Protein AF-A0A453L1K7-F1 (afdb_monomer_lite)

Secondary structure (DSSP, 8-state):
-HHHHHHHHHTTT-PPP-SSS----HHHHTTPPP-TT----TTTTTTT-----HHHHHHHHHHHTSTTTTTTSSBTTTBSSPPS-TTHHHHHHHHHHHTT--------SS-S---PPP-SHHHHHHHHHHHHHHHHHHHTSTT-HHHHTTTTS-HHHHHHHHHHHTTTTTHHHHHHHHHHHHHHHHHT---S--TTSGGGHHHHHHHHHHHHHHHHHHHHTT--HHHHHHHHHHHHHHIIIIIHHHHHHHHHHHTTSS----PPPP-PPPHHHHTT--

pLDDT: mean 88.01, std 13.09, range [40.34, 97.31]

Foldseek 3Di:
DCCVLQVVLQVFFGGAFQPDPDDDDPVLLQQDFDDPPDDDPPCPVPPPPDVDDPVNVVVVVCCCPDPCNCPPHCVLPRHHFHPDFLRSRRLSRLSSQLSVHGYYDDDDPDPPDDDQDAPDPVLVLQVLLSQLLRLLLCCPDCNNLCNSCPVRGDPVSSVSSCVSNCLLVLLVVLVVVVPVVVVCVVVVHDPADDPPDPRCVVVVVCVVCVVVVLQVVCVVVVHDPVRSVVCVVVSSVSSNGSSPSSNVVNVCVVVVNDDDDDDDRDSDDDPVVVVVVD

InterPro domains:
  IPR0051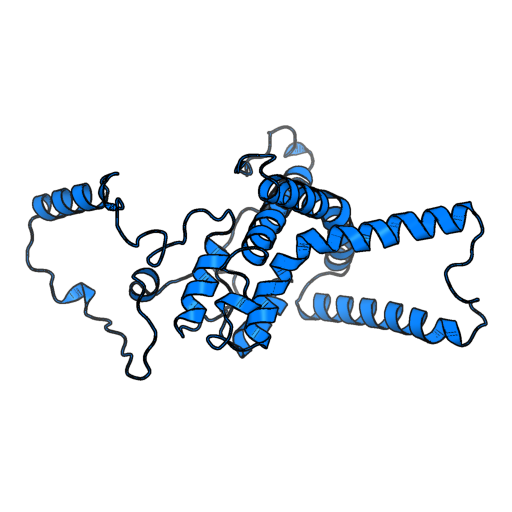50 Cellulose synthase [PF03552] (55-273)

Organism: Aegilops tauschii subsp. strangulata (NCBI:txid200361)

Sequence (278 aa):
NLKVLMGGMDSVGGPMYVGTGCFHRREILCGRRFTEDYKEDWNGGIKDKTQESIVEIEEKAKSLAASTYEHDTQWGDEIGIKYGYPAEDIVTGLGIHCRGWKSVHSNPPRPAFLGVAPTTLAQTLLQHKRWSEGSFSIFLSKYCPFMFGHGKIKLRHQMGYSIYGLWAPNSIPTLYYVIIPSLALLKGISLFPEITSPWMSPFIYVLCVKNMYSLYEALSCGDTLKGWWNEQRMWMVRRITSYLYGLTDTVRKLLGLSKMTFAVTSKVSEESESKRYE

Radius of gyration: 23.71 Å; chains: 1; bounding box: 63×51×73 Å

Structure (mmCIF, N/CA/C/O backbone):
data_AF-A0A453L1K7-F1
#
_entry.id   AF-A0A453L1K7-F1
#
loop_
_atom_site.group_PDB
_atom_site.id
_atom_site.type_symbol
_atom_site.label_atom_id
_atom_site.label_alt_id
_atom_site.label_comp_id
_atom_site.label_asym_id
_atom_site.label_entity_id
_atom_site.label_seq_id
_atom_site.pdbx_PDB_ins_code
_atom_site.Cartn_x
_atom_site.Cartn_y
_atom_site.Cartn_z
_atom_site.occupancy
_atom_site.B_iso_or_equiv
_atom_site.auth_seq_id
_atom_site.auth_comp_id
_atom_site.auth_asym_id
_atom_site.auth_atom_id
_atom_site.pdbx_PDB_model_num
ATOM 1 N N . ASN A 1 1 ? 1.866 3.398 9.042 1.00 62.03 1 ASN A N 1
ATOM 2 C CA . ASN A 1 1 ? 3.255 3.831 9.276 1.00 62.03 1 ASN A CA 1
ATOM 3 C C . ASN A 1 1 ? 4.138 3.290 8.149 1.00 62.03 1 ASN A C 1
ATOM 5 O O . ASN A 1 1 ? 4.346 2.084 8.083 1.00 62.03 1 ASN A O 1
ATOM 9 N N . LEU A 1 2 ? 4.564 4.147 7.211 1.00 71.50 2 LEU A N 1
ATOM 10 C CA . LEU A 1 2 ? 5.316 3.730 6.013 1.00 71.50 2 LEU A CA 1
ATOM 11 C C . LEU A 1 2 ? 6.689 3.142 6.379 1.00 71.50 2 LEU A C 1
ATOM 13 O O . LEU A 1 2 ? 7.103 2.152 5.790 1.00 71.50 2 LEU A O 1
ATOM 17 N N . LYS A 1 3 ? 7.348 3.706 7.399 1.00 80.38 3 LYS A N 1
ATOM 18 C CA . LYS A 1 3 ? 8.671 3.284 7.881 1.00 80.38 3 LYS A CA 1
ATOM 19 C C . LYS A 1 3 ? 8.673 1.832 8.362 1.00 80.38 3 LYS A C 1
ATOM 21 O O . LYS A 1 3 ? 9.563 1.068 8.007 1.00 80.38 3 LYS A O 1
ATOM 26 N N . VAL A 1 4 ? 7.644 1.442 9.116 1.00 84.06 4 VAL A N 1
ATOM 27 C CA . VAL A 1 4 ? 7.491 0.068 9.625 1.00 84.06 4 VAL A CA 1
ATOM 28 C C . VAL A 1 4 ? 7.264 -0.910 8.482 1.00 84.06 4 VAL A C 1
ATOM 30 O O . VAL A 1 4 ? 7.961 -1.915 8.381 1.00 84.06 4 VAL A O 1
ATOM 33 N N . LEU A 1 5 ? 6.304 -0.617 7.602 1.00 85.81 5 LEU A N 1
ATOM 34 C CA . LEU A 1 5 ? 5.944 -1.549 6.541 1.00 85.81 5 LEU A CA 1
ATOM 35 C C . LEU A 1 5 ? 7.066 -1.693 5.507 1.00 85.81 5 LEU A C 1
ATOM 37 O O . LEU A 1 5 ? 7.452 -2.813 5.183 1.00 85.81 5 LEU A O 1
ATOM 41 N N . MET A 1 6 ? 7.613 -0.573 5.022 1.00 88.69 6 MET A N 1
ATOM 42 C CA . MET A 1 6 ? 8.685 -0.585 4.025 1.00 88.69 6 MET A CA 1
ATOM 43 C C . MET A 1 6 ? 9.960 -1.217 4.587 1.00 88.69 6 MET A C 1
ATOM 45 O O . MET A 1 6 ? 10.561 -2.054 3.919 1.00 88.69 6 MET A O 1
ATOM 49 N N . GLY A 1 7 ? 10.326 -0.896 5.835 1.00 89.12 7 GLY A N 1
ATOM 50 C CA . GLY A 1 7 ? 11.446 -1.542 6.521 1.00 89.12 7 GLY A CA 1
ATOM 51 C C . GLY A 1 7 ? 11.222 -3.042 6.739 1.00 89.12 7 GLY A C 1
ATOM 52 O O . GLY A 1 7 ? 12.125 -3.843 6.519 1.00 89.12 7 GLY A O 1
ATOM 53 N N . GLY A 1 8 ? 10.002 -3.455 7.094 1.00 89.94 8 GLY A N 1
ATOM 54 C CA . GLY A 1 8 ? 9.653 -4.870 7.241 1.00 89.94 8 GLY A CA 1
ATOM 55 C C . GLY A 1 8 ? 9.773 -5.653 5.930 1.00 89.94 8 GLY A C 1
ATOM 56 O O . GLY A 1 8 ? 10.321 -6.761 5.912 1.00 89.94 8 GLY A O 1
ATOM 57 N N . MET A 1 9 ? 9.316 -5.070 4.818 1.00 92.25 9 MET A N 1
ATOM 58 C CA . MET A 1 9 ? 9.410 -5.676 3.483 1.00 92.25 9 MET A CA 1
ATOM 59 C C . MET A 1 9 ? 10.857 -5.794 2.974 1.00 92.25 9 MET A C 1
ATOM 61 O O . MET A 1 9 ? 11.171 -6.708 2.204 1.00 92.25 9 MET A O 1
ATOM 65 N N . ASP A 1 10 ? 11.764 -4.941 3.447 1.00 92.81 10 ASP A N 1
ATOM 66 C CA . ASP A 1 10 ? 13.181 -4.984 3.074 1.00 92.81 10 ASP A CA 1
ATOM 67 C C . ASP A 1 10 ? 13.836 -6.336 3.415 1.00 92.81 10 ASP A C 1
ATOM 69 O O . ASP A 1 10 ? 14.621 -6.886 2.646 1.00 92.81 10 ASP A O 1
ATOM 73 N N . SER A 1 11 ? 13.387 -6.978 4.499 1.00 90.00 11 SER A N 1
ATOM 74 C CA . SER A 1 11 ? 13.871 -8.302 4.923 1.00 90.00 11 SER A CA 1
ATOM 75 C C . SER A 1 11 ? 13.465 -9.468 4.001 1.00 90.00 11 SER A C 1
ATOM 77 O O . SER A 1 11 ? 13.938 -10.603 4.157 1.00 90.00 11 SER A O 1
ATOM 79 N N . VAL A 1 12 ? 12.538 -9.256 3.059 1.00 92.19 12 VAL A N 1
ATOM 80 C CA . VAL A 1 12 ? 11.915 -10.346 2.287 1.00 92.19 12 VAL A CA 1
ATOM 81 C C . VAL A 1 12 ? 12.164 -10.283 0.787 1.00 92.19 12 VAL A C 1
ATOM 83 O O . VAL A 1 12 ? 12.155 -11.334 0.142 1.00 92.19 12 VAL A O 1
ATOM 86 N N . GLY A 1 13 ? 12.422 -9.091 0.262 1.00 92.12 13 GLY A N 1
ATOM 87 C CA . GLY A 1 13 ? 12.610 -8.825 -1.164 1.00 92.12 13 GLY A CA 1
ATOM 88 C C . GLY A 1 13 ? 12.586 -7.338 -1.525 1.00 92.12 13 GLY A C 1
ATOM 89 O O . GLY A 1 13 ? 12.882 -7.010 -2.673 1.00 92.12 13 GLY A O 1
ATOM 90 N N . GLY A 1 14 ? 12.271 -6.467 -0.562 1.00 95.44 14 GLY A N 1
ATOM 91 C CA . GLY A 1 14 ? 12.285 -5.021 -0.734 1.00 95.44 14 GLY A CA 1
ATOM 92 C C . GLY A 1 14 ? 10.893 -4.387 -0.705 1.00 95.44 14 GLY A C 1
ATOM 93 O O . GLY A 1 14 ? 9.887 -5.083 -0.848 1.00 95.44 14 GLY A O 1
ATOM 94 N N . PRO A 1 15 ? 10.810 -3.059 -0.529 1.00 95.12 15 PRO A N 1
ATOM 95 C CA . PRO A 1 15 ? 9.556 -2.315 -0.584 1.00 95.12 15 PRO A CA 1
ATOM 96 C C . PRO A 1 15 ? 8.928 -2.325 -1.984 1.00 95.12 15 PRO A C 1
ATOM 98 O O . PRO A 1 15 ? 9.615 -2.389 -3.006 1.00 95.12 15 PRO A O 1
ATOM 101 N N . MET A 1 16 ? 7.609 -2.191 -2.036 1.00 94.56 16 MET A N 1
ATOM 102 C CA . MET A 1 16 ? 6.870 -1.960 -3.279 1.00 94.56 16 MET A CA 1
ATOM 103 C C . MET A 1 16 ? 7.167 -0.584 -3.892 1.00 94.56 16 MET A C 1
ATOM 105 O O . MET A 1 16 ? 7.528 0.361 -3.189 1.00 94.56 16 MET A O 1
ATOM 109 N N . TYR A 1 17 ? 6.979 -0.464 -5.206 1.00 95.00 17 TYR A N 1
ATOM 110 C CA . TYR A 1 17 ? 7.040 0.823 -5.898 1.00 95.00 17 TYR A CA 1
ATOM 111 C C . TYR A 1 17 ? 5.775 1.645 -5.592 1.00 95.00 17 TYR A C 1
ATOM 113 O O . TYR A 1 17 ? 4.665 1.143 -5.742 1.00 95.00 17 TYR A O 1
ATOM 121 N N . VAL A 1 18 ? 5.960 2.886 -5.126 1.00 90.81 18 VAL A N 1
ATOM 122 C CA . VAL A 1 18 ? 4.889 3.793 -4.649 1.00 90.81 18 VAL A CA 1
ATOM 123 C C . VAL A 1 18 ? 4.838 5.126 -5.408 1.00 90.81 18 VAL A C 1
ATOM 125 O O . VAL A 1 18 ? 4.446 6.158 -4.863 1.00 90.81 18 VAL A O 1
ATOM 128 N N . GLY A 1 19 ? 5.349 5.140 -6.640 1.00 91.12 19 GLY A N 1
ATOM 129 C CA . GLY A 1 19 ? 5.183 6.263 -7.567 1.00 91.12 19 GLY A CA 1
ATOM 130 C C . GLY A 1 19 ? 6.088 7.480 -7.338 1.00 91.12 19 GLY A C 1
ATOM 131 O O . GLY A 1 19 ? 6.089 8.397 -8.153 1.00 91.12 19 GLY A O 1
ATOM 132 N N . THR A 1 20 ? 6.884 7.553 -6.266 1.00 90.75 20 THR A N 1
ATOM 133 C CA . THR A 1 20 ? 7.770 8.708 -5.994 1.00 90.75 20 THR A CA 1
ATOM 134 C C . THR A 1 20 ? 9.032 8.295 -5.234 1.00 90.75 20 THR A C 1
ATOM 136 O O . THR A 1 20 ? 9.022 7.314 -4.495 1.00 90.75 20 THR A O 1
ATOM 139 N N . GLY A 1 21 ? 10.131 9.041 -5.418 1.00 92.56 21 GLY A N 1
ATOM 140 C CA . GLY A 1 21 ? 11.377 8.856 -4.661 1.00 92.56 21 GLY A CA 1
ATOM 141 C C . GLY A 1 21 ? 12.084 7.524 -4.931 1.00 92.56 21 GLY A C 1
ATOM 142 O O . GLY A 1 21 ? 12.785 7.016 -4.061 1.00 92.56 21 GLY A O 1
ATOM 143 N N . CYS A 1 22 ? 11.867 6.939 -6.112 1.00 93.88 22 CYS A N 1
ATOM 144 C CA . CYS A 1 22 ? 12.389 5.630 -6.494 1.00 93.88 22 CYS A CA 1
ATOM 145 C C . CYS A 1 22 ? 13.404 5.762 -7.632 1.00 93.88 22 CYS A C 1
ATOM 147 O O . CYS A 1 22 ? 13.169 6.480 -8.603 1.00 93.88 22 CYS A O 1
ATOM 149 N N . PHE A 1 23 ? 14.509 5.025 -7.529 1.00 93.88 23 PHE A N 1
ATOM 150 C CA . PHE A 1 23 ? 15.512 4.914 -8.584 1.00 93.88 23 PHE A CA 1
ATOM 151 C C . PHE A 1 23 ? 15.436 3.518 -9.194 1.00 93.88 23 PHE A C 1
ATOM 153 O O . PHE A 1 23 ? 15.617 2.518 -8.500 1.00 93.88 23 PHE A O 1
ATOM 160 N N . HIS A 1 24 ? 15.167 3.452 -10.495 1.00 92.75 24 HIS A N 1
ATOM 161 C CA . HIS A 1 24 ? 15.077 2.196 -11.230 1.00 92.75 24 HIS A CA 1
ATOM 162 C C . HIS A 1 24 ? 16.312 2.017 -12.109 1.00 92.75 24 HIS A C 1
ATOM 164 O O . HIS A 1 24 ? 16.715 2.940 -12.817 1.00 92.75 24 HIS A O 1
ATOM 170 N N . ARG A 1 25 ? 16.881 0.807 -12.121 1.00 91.00 25 ARG A N 1
ATOM 171 C CA . ARG A 1 25 ? 17.820 0.428 -13.184 1.00 91.00 25 ARG A CA 1
ATOM 172 C C . ARG A 1 25 ? 17.053 0.393 -14.503 1.00 91.00 25 ARG A C 1
ATOM 174 O O . ARG A 1 25 ? 15.953 -0.159 -14.554 1.00 91.00 25 ARG A O 1
ATOM 181 N N . ARG A 1 26 ? 17.633 0.949 -15.569 1.00 89.56 26 ARG A N 1
ATOM 182 C CA . ARG A 1 26 ? 16.974 1.052 -16.883 1.00 89.56 26 ARG A CA 1
ATOM 183 C C . ARG A 1 26 ? 16.478 -0.308 -17.380 1.00 89.56 26 ARG A C 1
ATOM 185 O O . ARG A 1 26 ? 15.327 -0.438 -17.777 1.00 89.56 26 ARG A O 1
ATOM 192 N N . GLU A 1 27 ? 17.318 -1.331 -17.277 1.00 90.56 27 GLU A N 1
ATOM 193 C CA . GLU A 1 27 ? 17.031 -2.678 -17.780 1.00 90.56 27 GLU A CA 1
ATOM 194 C C . GLU A 1 27 ? 15.809 -3.333 -17.119 1.00 90.56 27 GLU A C 1
ATOM 196 O O . GLU A 1 27 ? 15.098 -4.111 -17.753 1.00 90.56 27 GLU A O 1
ATOM 201 N N . ILE A 1 28 ? 15.530 -2.987 -15.857 1.00 92.50 28 ILE A N 1
ATOM 202 C CA . ILE A 1 28 ? 14.362 -3.481 -15.119 1.00 92.50 28 ILE A CA 1
ATOM 203 C C . ILE A 1 28 ? 13.067 -2.978 -15.766 1.00 92.50 28 ILE A C 1
ATOM 205 O O . ILE A 1 28 ? 12.101 -3.742 -15.887 1.00 92.50 28 ILE A O 1
ATOM 209 N N . LEU A 1 29 ? 13.055 -1.704 -16.178 1.00 92.00 29 LEU A N 1
ATOM 210 C CA . LEU A 1 29 ? 11.937 -1.092 -16.896 1.00 92.00 29 LEU A CA 1
ATOM 211 C C . LEU A 1 29 ? 11.859 -1.611 -18.334 1.00 92.00 29 LEU A C 1
ATOM 213 O O . LEU A 1 29 ? 10.763 -1.806 -18.837 1.00 92.00 29 LEU A O 1
ATOM 217 N N . CYS A 1 30 ? 12.987 -1.961 -18.952 1.00 91.00 30 CYS A N 1
ATOM 218 C CA . CYS A 1 30 ? 13.023 -2.644 -20.250 1.00 91.00 30 CYS A CA 1
ATOM 219 C C . CYS A 1 30 ? 12.605 -4.131 -20.190 1.00 91.00 30 CYS A C 1
ATOM 221 O O . CYS A 1 30 ? 12.737 -4.844 -21.178 1.00 91.00 30 CYS A O 1
ATOM 223 N N . GLY A 1 31 ? 12.109 -4.626 -19.049 1.00 90.94 31 GLY A N 1
ATOM 224 C CA . GLY A 1 31 ? 11.555 -5.978 -18.926 1.00 90.94 31 GLY A CA 1
ATOM 225 C C . GLY A 1 31 ? 12.578 -7.084 -18.649 1.00 90.94 31 GLY A C 1
ATOM 226 O O . GLY A 1 31 ? 12.194 -8.256 -18.602 1.00 90.94 31 GLY A O 1
ATOM 227 N N . ARG A 1 32 ? 13.855 -6.748 -18.402 1.00 92.12 32 ARG A N 1
ATOM 228 C CA . ARG A 1 32 ? 14.902 -7.737 -18.099 1.00 92.12 32 ARG A CA 1
ATOM 229 C C . ARG A 1 32 ? 14.502 -8.593 -16.894 1.00 92.12 32 ARG A C 1
ATOM 231 O O . ARG A 1 32 ? 14.029 -8.079 -15.876 1.00 92.12 32 ARG A O 1
ATOM 238 N N . ARG A 1 33 ? 14.698 -9.909 -16.999 1.00 93.75 33 ARG A N 1
ATOM 239 C CA . ARG A 1 33 ? 14.574 -10.845 -15.871 1.00 93.75 33 ARG A CA 1
ATOM 240 C C . ARG A 1 33 ? 15.909 -10.956 -15.148 1.00 93.75 33 ARG A C 1
ATOM 242 O O . ARG A 1 33 ? 16.955 -10.882 -15.786 1.00 93.75 33 ARG A O 1
ATOM 249 N N . PHE A 1 34 ? 15.858 -11.103 -13.831 1.00 94.12 34 PHE A N 1
ATOM 250 C CA . PHE A 1 34 ? 17.062 -11.302 -13.041 1.00 94.12 34 PHE A CA 1
ATOM 251 C C . PHE A 1 34 ? 17.631 -12.700 -13.304 1.00 94.12 34 PHE A C 1
ATOM 253 O O . PHE A 1 34 ? 16.886 -13.681 -13.338 1.00 94.12 34 PHE A O 1
ATOM 260 N N . THR A 1 35 ? 18.946 -12.776 -13.469 1.00 92.38 35 THR A N 1
ATOM 261 C CA . THR A 1 35 ? 19.711 -14.019 -13.600 1.00 92.38 35 THR A CA 1
ATOM 262 C C . THR A 1 35 ? 20.902 -13.963 -12.641 1.00 92.38 35 THR A C 1
ATOM 264 O O . THR A 1 35 ? 21.370 -12.879 -12.298 1.00 92.38 35 THR A O 1
ATOM 267 N N . GLU A 1 36 ? 21.375 -15.105 -12.138 1.00 89.19 36 GLU A N 1
ATOM 268 C CA . GLU A 1 36 ? 22.447 -15.122 -11.121 1.00 89.19 36 GLU A CA 1
ATOM 269 C C . GLU A 1 36 ? 23.798 -14.632 -11.658 1.00 89.19 36 GLU A C 1
ATOM 271 O O . GLU A 1 36 ? 24.610 -14.090 -10.912 1.00 89.19 36 GLU A O 1
ATOM 276 N N . ASP A 1 37 ? 24.017 -14.766 -12.963 1.00 89.06 37 ASP A N 1
ATOM 277 C CA . ASP A 1 37 ? 25.177 -14.262 -13.695 1.00 89.06 37 ASP A CA 1
ATOM 278 C C . ASP A 1 37 ? 25.085 -12.763 -14.024 1.00 89.06 37 ASP A C 1
ATOM 280 O O . ASP A 1 37 ? 25.971 -12.218 -14.688 1.00 89.06 37 ASP A O 1
ATOM 284 N N . TYR A 1 38 ? 24.030 -12.081 -13.562 1.00 86.31 38 TYR A N 1
ATOM 285 C CA . TYR A 1 38 ? 23.825 -10.665 -13.816 1.00 86.31 38 TYR A CA 1
ATOM 286 C C . TYR A 1 38 ? 25.015 -9.825 -13.343 1.00 86.31 38 TYR A C 1
ATOM 288 O O . TYR A 1 38 ? 25.354 -9.781 -12.157 1.00 86.31 38 TYR A O 1
ATOM 296 N N . LYS A 1 39 ? 25.606 -9.088 -14.284 1.00 83.81 39 LYS A N 1
ATOM 297 C CA . LYS A 1 39 ? 26.606 -8.057 -14.020 1.00 83.81 39 LYS A CA 1
ATOM 298 C C . LYS A 1 39 ? 26.092 -6.733 -14.546 1.00 83.81 39 LYS A C 1
ATOM 300 O O . LYS A 1 39 ? 25.661 -6.644 -15.693 1.00 83.81 39 LYS A O 1
ATOM 305 N N . GLU A 1 40 ? 26.166 -5.715 -13.699 1.00 80.81 40 GLU A N 1
ATOM 306 C CA . GLU A 1 40 ? 25.812 -4.362 -14.097 1.00 80.81 40 GLU A CA 1
ATOM 307 C C . GLU A 1 40 ? 26.811 -3.858 -15.141 1.00 80.81 40 GLU A C 1
ATOM 309 O O . GLU A 1 40 ? 28.012 -3.759 -14.865 1.00 80.81 40 GLU A O 1
ATOM 314 N N . ASP A 1 41 ? 26.317 -3.502 -16.322 1.00 78.81 41 ASP A N 1
ATOM 315 C CA . ASP A 1 41 ? 27.126 -2.798 -17.306 1.00 78.81 41 ASP A CA 1
ATOM 316 C C . ASP A 1 41 ? 27.054 -1.286 -17.069 1.00 78.81 41 ASP A C 1
ATOM 318 O O . ASP A 1 41 ? 26.255 -0.561 -17.663 1.00 78.81 41 ASP A O 1
ATOM 322 N N . TRP A 1 42 ? 27.935 -0.796 -16.196 1.00 75.19 42 TRP A N 1
ATOM 323 C CA . TRP A 1 42 ? 28.078 0.635 -15.919 1.00 75.19 42 TRP A CA 1
ATOM 324 C C . TRP A 1 42 ? 28.521 1.457 -17.141 1.00 75.19 42 TRP A C 1
ATOM 326 O O . TRP A 1 42 ? 28.381 2.678 -17.132 1.00 75.19 42 TRP A O 1
ATOM 336 N N . ASN A 1 43 ? 29.047 0.811 -18.188 1.00 70.56 43 ASN A N 1
ATOM 337 C CA . ASN A 1 43 ? 29.633 1.475 -19.351 1.00 70.56 43 ASN A CA 1
ATOM 338 C C . ASN A 1 43 ? 28.803 1.326 -20.637 1.00 70.56 43 ASN A C 1
ATOM 340 O O . ASN A 1 43 ? 29.114 1.994 -21.626 1.00 70.56 43 ASN A O 1
ATOM 344 N N . GLY A 1 44 ? 27.755 0.498 -20.641 1.00 63.59 44 GLY A N 1
ATOM 345 C CA . GLY A 1 44 ? 26.968 0.168 -21.836 1.00 63.59 44 GLY A CA 1
ATOM 346 C C . GLY A 1 44 ? 26.291 1.368 -22.501 1.00 63.59 44 GLY A C 1
ATOM 347 O O . GLY A 1 44 ? 26.087 1.376 -23.706 1.00 63.59 44 GLY A O 1
ATOM 348 N N . GLY A 1 45 ? 26.010 2.436 -21.746 1.00 59.06 45 GLY A N 1
ATOM 349 C CA . GLY A 1 45 ? 25.467 3.691 -22.289 1.00 59.06 45 GLY A CA 1
ATOM 350 C C . GLY A 1 45 ? 26.512 4.710 -22.768 1.00 59.06 45 GLY A C 1
ATOM 351 O O . GLY A 1 45 ? 26.140 5.746 -23.317 1.00 59.06 45 GLY A O 1
ATOM 352 N N . ILE A 1 46 ? 27.802 4.463 -22.518 1.00 58.06 46 ILE A N 1
ATOM 353 C CA . ILE A 1 46 ? 28.906 5.386 -22.838 1.00 58.06 46 ILE A CA 1
ATOM 354 C C . ILE A 1 46 ? 29.681 4.908 -24.073 1.00 58.06 46 ILE A C 1
ATOM 356 O O . ILE A 1 46 ? 30.215 5.734 -24.809 1.00 58.06 46 ILE A O 1
ATOM 360 N N . LYS A 1 47 ? 29.736 3.591 -24.313 1.00 55.22 47 LYS A N 1
ATOM 361 C CA . LYS A 1 47 ? 30.661 2.984 -25.282 1.00 55.22 47 LYS A CA 1
ATOM 362 C C . LYS A 1 47 ? 30.247 3.074 -26.757 1.00 55.22 47 LYS A C 1
ATOM 364 O O . LYS A 1 47 ? 31.143 3.063 -27.589 1.00 55.22 47 LYS A O 1
ATOM 369 N N . ASP A 1 48 ? 28.966 3.278 -27.068 1.00 54.50 48 ASP A N 1
ATOM 370 C CA . ASP A 1 48 ? 28.456 3.365 -28.454 1.00 54.50 48 ASP A CA 1
ATOM 371 C C . ASP A 1 48 ? 28.033 4.783 -28.873 1.00 54.50 48 ASP A C 1
ATOM 373 O O . ASP A 1 48 ? 27.147 4.975 -29.705 1.00 54.50 48 ASP A O 1
ATOM 377 N N . LYS A 1 49 ? 28.671 5.825 -28.324 1.00 59.03 49 LYS A N 1
ATOM 378 C CA . LYS A 1 49 ? 28.551 7.170 -28.907 1.00 59.03 49 LYS A CA 1
ATOM 379 C C . LYS A 1 49 ? 29.453 7.287 -30.133 1.00 59.03 49 LYS A C 1
ATOM 381 O O . LYS A 1 49 ? 30.459 7.993 -30.115 1.00 59.03 49 LYS A O 1
ATOM 386 N N . THR A 1 50 ? 29.075 6.615 -31.216 1.00 61.75 50 THR A N 1
ATOM 387 C CA . THR A 1 50 ? 29.397 7.095 -32.564 1.00 61.75 50 THR A CA 1
ATOM 388 C C . THR A 1 50 ? 28.969 8.565 -32.641 1.00 61.75 50 THR A C 1
ATOM 390 O O . THR A 1 50 ? 27.962 8.937 -32.036 1.00 61.75 50 THR A O 1
ATOM 393 N N . GLN A 1 51 ? 29.742 9.420 -33.318 1.00 63.06 51 GLN A N 1
ATOM 394 C CA . GLN A 1 51 ? 29.386 10.822 -33.589 1.00 63.06 51 GLN A CA 1
ATOM 395 C C . GLN A 1 51 ? 28.140 10.887 -34.495 1.00 63.06 51 GLN A C 1
ATOM 397 O O . GLN A 1 51 ? 28.230 11.253 -35.660 1.00 63.06 51 GLN A O 1
ATOM 402 N N . GLU A 1 52 ? 26.978 10.486 -33.983 1.00 69.12 52 GLU A N 1
ATOM 403 C CA . GLU A 1 52 ? 25.695 10.732 -34.631 1.00 69.12 52 GLU A CA 1
ATOM 404 C C . GLU A 1 52 ? 25.418 12.230 -34.570 1.00 69.12 52 GLU A C 1
ATOM 406 O O . GLU A 1 52 ? 25.645 12.890 -33.546 1.00 69.12 52 GLU A O 1
ATOM 411 N N . SER A 1 53 ? 24.958 12.784 -35.687 1.00 85.50 53 SER A N 1
ATOM 412 C CA . SER A 1 53 ? 24.598 14.192 -35.734 1.00 85.50 53 SER A CA 1
ATOM 413 C C . SER A 1 53 ? 23.393 14.448 -34.824 1.00 85.50 53 SER A C 1
ATOM 415 O O . SER A 1 53 ? 22.515 13.599 -34.659 1.00 85.50 53 SER A O 1
ATOM 417 N N . ILE A 1 54 ? 23.321 15.643 -34.230 1.00 86.50 54 ILE A N 1
ATOM 418 C CA . ILE A 1 54 ? 22.191 16.030 -33.365 1.00 86.50 54 ILE A CA 1
ATOM 419 C C . ILE A 1 54 ? 20.855 15.875 -34.107 1.00 86.50 54 ILE A C 1
ATOM 421 O O . ILE A 1 54 ? 19.871 15.455 -33.508 1.00 86.50 54 ILE A O 1
ATOM 425 N N . VAL A 1 55 ? 20.849 16.150 -35.415 1.00 88.31 55 VAL A N 1
ATOM 426 C CA . VAL A 1 55 ? 19.669 16.032 -36.280 1.00 88.31 55 VAL A CA 1
ATOM 427 C C . VAL A 1 55 ? 19.181 14.583 -36.359 1.00 88.31 55 VAL A C 1
ATOM 429 O O . VAL A 1 55 ? 17.993 14.329 -36.195 1.00 88.31 55 VAL A O 1
ATOM 432 N N . GLU A 1 56 ? 20.078 13.612 -36.538 1.00 87.50 56 GLU A N 1
ATOM 433 C CA . GLU A 1 56 ? 19.705 12.190 -36.573 1.00 87.50 56 GLU A CA 1
ATOM 434 C C . GLU A 1 56 ? 19.174 11.699 -35.222 1.00 87.50 56 GLU A C 1
ATOM 436 O O . GLU A 1 56 ? 18.208 10.937 -35.177 1.00 87.50 56 GLU A O 1
ATOM 441 N N . ILE A 1 57 ? 19.772 12.151 -34.114 1.00 88.12 57 ILE A N 1
ATOM 442 C CA . ILE A 1 57 ? 19.297 11.823 -32.763 1.00 88.12 57 ILE A CA 1
ATOM 443 C C . ILE A 1 57 ? 17.899 12.404 -32.533 1.00 88.12 57 ILE A C 1
ATOM 445 O O . ILE A 1 57 ? 17.040 11.728 -31.964 1.00 88.12 57 ILE A O 1
ATOM 449 N N . GLU A 1 58 ? 17.658 13.637 -32.977 1.00 91.62 58 GLU A N 1
ATOM 450 C CA . GLU A 1 58 ? 16.358 14.292 -32.859 1.00 91.62 58 GLU A CA 1
ATOM 451 C C . GLU A 1 58 ? 15.283 13.553 -33.666 1.00 91.62 58 GLU A C 1
ATOM 453 O O . GLU A 1 58 ? 14.214 13.259 -33.132 1.00 91.62 58 GLU A O 1
ATOM 458 N N . GLU A 1 59 ? 15.568 13.184 -34.916 1.00 91.88 59 GLU A N 1
ATOM 459 C CA . GLU A 1 59 ? 14.626 12.433 -35.753 1.00 91.88 59 GLU A CA 1
ATOM 460 C C . GLU A 1 59 ? 14.329 11.039 -35.178 1.00 91.88 59 GLU A C 1
ATOM 462 O O . GLU A 1 59 ? 13.167 10.625 -35.099 1.00 91.88 59 GLU A O 1
ATOM 467 N N . LYS A 1 60 ? 15.347 10.338 -34.657 1.00 90.38 60 LYS A N 1
ATOM 468 C CA . LYS A 1 60 ? 15.138 9.088 -33.909 1.00 90.38 60 LYS A CA 1
ATOM 469 C C . LYS A 1 60 ? 14.252 9.321 -32.686 1.00 90.38 60 LYS A C 1
ATOM 471 O O . LYS A 1 60 ? 13.282 8.590 -32.500 1.00 90.38 60 LYS A O 1
ATOM 476 N N . ALA A 1 61 ? 14.516 10.351 -31.885 1.00 91.44 61 ALA A N 1
ATOM 477 C CA . ALA A 1 61 ? 13.700 10.669 -30.715 1.00 91.44 61 ALA A CA 1
ATOM 478 C C . ALA A 1 61 ? 12.238 10.980 -31.088 1.00 91.44 61 ALA A C 1
ATOM 480 O O . ALA A 1 61 ? 11.333 10.496 -30.409 1.00 91.44 61 ALA A O 1
ATOM 481 N N . LYS A 1 62 ? 11.992 11.710 -32.187 1.00 93.62 62 LYS A N 1
ATOM 482 C CA . LYS A 1 62 ? 10.638 11.972 -32.708 1.00 93.62 62 LYS A CA 1
ATOM 483 C C . LYS A 1 62 ? 9.911 10.680 -33.065 1.00 93.62 62 LYS A C 1
ATOM 485 O O . LYS A 1 62 ? 8.760 10.513 -32.674 1.00 93.62 62 LYS A O 1
ATOM 490 N N . SER A 1 63 ? 10.581 9.756 -33.757 1.00 92.44 63 SER A N 1
ATOM 491 C CA . SER A 1 63 ? 9.978 8.463 -34.106 1.00 92.44 63 SER A CA 1
ATOM 492 C C . SER A 1 63 ? 9.653 7.600 -32.878 1.00 92.44 63 SER A C 1
ATOM 494 O O . SER A 1 63 ? 8.589 6.990 -32.835 1.00 92.44 63 SER A O 1
ATOM 496 N N . LEU A 1 64 ? 10.510 7.606 -31.849 1.00 90.88 64 LEU A N 1
ATOM 497 C CA . LEU A 1 64 ? 10.274 6.893 -30.585 1.00 90.88 64 LEU A CA 1
ATOM 498 C C . LEU A 1 64 ? 9.150 7.522 -29.744 1.00 90.88 64 LEU A C 1
ATOM 500 O O . LEU A 1 64 ? 8.490 6.825 -28.982 1.00 90.88 64 LEU A O 1
ATOM 504 N N . ALA A 1 65 ? 8.940 8.835 -29.864 1.00 92.00 65 ALA A N 1
ATOM 505 C CA . ALA A 1 65 ? 7.885 9.570 -29.166 1.00 92.00 65 ALA A CA 1
ATOM 506 C C . ALA A 1 65 ? 6.553 9.617 -29.942 1.00 92.00 65 ALA A C 1
ATOM 508 O O . ALA A 1 65 ? 5.595 10.246 -29.486 1.00 92.00 65 ALA A O 1
ATOM 509 N N . ALA A 1 66 ? 6.485 8.997 -31.123 1.00 93.00 66 ALA A N 1
ATOM 510 C CA . ALA A 1 66 ? 5.277 8.971 -31.933 1.00 93.00 66 ALA A CA 1
ATOM 511 C C . ALA A 1 66 ? 4.155 8.188 -31.231 1.00 93.00 66 ALA A C 1
ATOM 513 O O . ALA A 1 66 ? 4.391 7.147 -30.622 1.00 93.00 66 ALA A O 1
ATOM 514 N N . SER A 1 67 ? 2.905 8.633 -31.387 1.00 90.94 67 SER A N 1
ATOM 515 C CA . SER A 1 67 ? 1.733 7.973 -30.786 1.00 90.94 67 SER A CA 1
ATOM 516 C C . SER A 1 67 ? 1.513 6.536 -31.272 1.00 90.94 67 SER A C 1
ATOM 518 O O . SER A 1 67 ? 0.841 5.755 -30.605 1.00 90.94 67 SER A O 1
ATOM 520 N N . THR A 1 68 ? 2.073 6.182 -32.429 1.00 92.50 68 THR A N 1
ATOM 521 C CA . THR A 1 68 ? 2.007 4.839 -33.012 1.00 92.50 68 THR A CA 1
ATOM 522 C C . THR A 1 68 ? 3.123 3.919 -32.532 1.00 92.50 68 THR A C 1
ATOM 524 O O . THR A 1 68 ? 3.066 2.731 -32.825 1.00 92.50 68 THR A O 1
ATOM 527 N N . TYR A 1 69 ? 4.141 4.435 -31.831 1.00 90.25 69 TYR A N 1
ATOM 528 C CA . TYR A 1 69 ? 5.329 3.656 -31.470 1.00 90.25 69 TYR A CA 1
ATOM 529 C C . TYR A 1 69 ? 4.991 2.438 -30.608 1.00 90.25 69 TYR A C 1
ATOM 531 O O . TYR A 1 69 ? 5.559 1.366 -30.785 1.00 90.25 69 TYR A O 1
ATOM 539 N N . GLU A 1 70 ? 4.040 2.595 -29.691 1.00 92.56 70 GLU A N 1
ATOM 540 C CA . GLU A 1 70 ? 3.649 1.538 -28.760 1.00 92.56 70 GLU A CA 1
ATOM 541 C C . GLU A 1 70 ? 2.598 0.580 -29.347 1.00 92.56 70 GLU A C 1
ATOM 543 O O . GLU A 1 70 ? 2.270 -0.425 -28.711 1.00 92.56 70 GLU A O 1
ATOM 548 N N . HIS A 1 71 ? 2.084 0.848 -30.555 1.00 91.62 71 HIS A N 1
ATOM 549 C CA . HIS A 1 71 ? 1.058 0.018 -31.184 1.00 91.62 71 HIS A CA 1
ATOM 550 C C . HIS A 1 71 ? 1.592 -1.391 -31.474 1.00 91.62 71 HIS A C 1
ATOM 552 O O . HIS A 1 71 ? 2.675 -1.543 -32.032 1.00 91.62 71 HIS A O 1
ATOM 558 N N . ASP A 1 72 ? 0.841 -2.415 -31.060 1.00 90.12 72 ASP A N 1
ATOM 559 C CA . ASP A 1 72 ? 1.214 -3.835 -31.163 1.00 90.12 72 ASP A CA 1
ATOM 560 C C . ASP A 1 72 ? 2.562 -4.206 -30.509 1.00 90.12 72 ASP A C 1
ATOM 562 O O . ASP A 1 72 ? 3.171 -5.232 -30.823 1.00 90.12 72 ASP A O 1
ATOM 566 N N . THR A 1 73 ? 3.032 -3.394 -29.557 1.00 92.44 73 THR A N 1
ATOM 567 C CA . THR A 1 73 ? 4.236 -3.686 -28.768 1.00 92.44 73 THR A CA 1
ATOM 568 C C . THR A 1 73 ? 3.897 -4.229 -27.378 1.00 92.44 73 THR A C 1
ATOM 570 O O . THR A 1 73 ? 2.749 -4.238 -26.947 1.00 92.44 73 THR A O 1
ATOM 573 N N . GLN A 1 74 ? 4.920 -4.671 -26.637 1.00 92.75 74 GLN A N 1
ATOM 574 C CA . GLN A 1 74 ? 4.774 -5.097 -25.239 1.00 92.75 74 GLN A CA 1
ATOM 575 C C . GLN A 1 74 ? 4.896 -3.947 -24.220 1.00 92.75 74 GLN A C 1
ATOM 577 O O . GLN A 1 74 ? 4.918 -4.213 -23.010 1.00 92.75 74 GLN A O 1
ATOM 582 N N . TRP A 1 75 ? 5.022 -2.693 -24.673 1.00 92.44 75 TRP A N 1
ATOM 583 C CA . TRP A 1 75 ? 5.037 -1.523 -23.790 1.00 92.44 75 TRP A CA 1
ATOM 584 C C . TRP A 1 75 ? 3.695 -1.375 -23.082 1.00 92.44 75 TRP A C 1
ATOM 586 O O . TRP A 1 75 ? 2.642 -1.575 -23.676 1.00 92.44 75 TRP A O 1
ATOM 596 N N . GLY A 1 76 ? 3.728 -1.108 -21.778 1.00 89.12 76 GLY A N 1
ATOM 597 C CA . GLY A 1 76 ? 2.517 -1.049 -20.963 1.00 89.12 76 GLY A CA 1
ATOM 598 C C . GLY A 1 76 ? 2.002 -2.404 -20.488 1.00 89.12 76 GLY A C 1
ATOM 599 O O . GLY A 1 76 ? 1.397 -2.494 -19.421 1.00 89.12 76 GLY A O 1
ATOM 600 N N . ASP A 1 77 ? 2.287 -3.475 -21.226 1.00 88.12 77 ASP A N 1
ATOM 601 C CA . ASP A 1 77 ? 1.798 -4.815 -20.910 1.00 88.12 77 ASP A CA 1
ATOM 602 C C . ASP A 1 77 ? 2.821 -5.650 -20.159 1.00 88.12 77 ASP A C 1
ATOM 604 O O . ASP A 1 77 ? 2.522 -6.128 -19.065 1.00 88.12 77 ASP A O 1
ATOM 608 N N . GLU A 1 78 ? 4.032 -5.812 -20.702 1.00 86.50 78 GLU A N 1
ATOM 609 C CA . GLU A 1 78 ? 5.144 -6.547 -20.078 1.00 86.50 78 GLU A CA 1
ATOM 610 C C . GLU A 1 78 ? 6.344 -5.656 -19.746 1.00 86.50 78 GLU A C 1
ATOM 612 O O . GLU A 1 78 ? 6.992 -5.853 -18.705 1.00 86.50 78 GLU A O 1
ATOM 617 N N . ILE A 1 79 ? 6.565 -4.642 -20.582 1.00 92.06 79 ILE A N 1
ATOM 618 C CA . ILE A 1 79 ? 7.685 -3.704 -20.550 1.00 92.06 79 ILE A CA 1
ATOM 619 C C . ILE A 1 79 ? 7.194 -2.332 -20.076 1.00 92.06 79 ILE A C 1
ATOM 621 O O . ILE A 1 79 ? 6.069 -1.923 -20.349 1.00 92.06 79 ILE A O 1
ATOM 625 N N . GLY A 1 80 ? 8.049 -1.609 -19.360 1.00 92.38 80 GLY A N 1
ATOM 626 C CA . GLY A 1 80 ? 7.757 -0.277 -18.849 1.00 92.38 80 GLY A CA 1
ATOM 627 C C . GLY A 1 80 ? 6.828 -0.282 -17.637 1.00 92.38 80 GLY A C 1
ATOM 628 O O . GLY A 1 80 ? 6.784 -1.237 -16.854 1.00 92.38 80 GLY A O 1
ATOM 629 N N . ILE A 1 81 ? 6.124 0.837 -17.470 1.00 93.75 81 ILE A N 1
ATOM 630 C CA . ILE A 1 81 ? 5.073 1.001 -16.463 1.00 93.75 81 ILE A CA 1
ATOM 631 C C . ILE A 1 81 ? 3.815 0.299 -16.962 1.00 93.75 81 ILE A C 1
ATOM 633 O O . ILE A 1 81 ? 3.436 0.485 -18.110 1.00 93.75 81 ILE A O 1
ATOM 637 N N . LYS A 1 82 ? 3.164 -0.494 -16.111 1.00 91.50 82 LYS A N 1
ATOM 638 C CA . LYS A 1 82 ? 1.978 -1.267 -16.498 1.00 91.50 82 LYS A CA 1
ATOM 639 C C . LYS A 1 82 ? 0.763 -0.366 -16.744 1.00 91.50 82 LYS A C 1
ATOM 641 O O . LYS A 1 82 ? 0.407 0.427 -15.878 1.00 91.50 82 LYS A O 1
ATOM 646 N N . TYR A 1 83 ? 0.074 -0.529 -17.868 1.00 89.31 83 TYR A N 1
ATOM 647 C CA . TYR A 1 83 ? -1.108 0.265 -18.217 1.00 89.31 83 TYR A CA 1
ATOM 648 C C . TYR A 1 83 ? -2.413 -0.359 -17.716 1.00 89.31 83 TYR A C 1
ATOM 650 O O . TYR A 1 83 ? -2.477 -1.531 -17.350 1.00 89.31 83 TYR A O 1
ATOM 658 N N . GLY A 1 84 ? -3.478 0.448 -17.694 1.00 83.62 84 GLY A N 1
ATOM 659 C CA . GLY A 1 84 ? -4.838 -0.017 -17.398 1.00 83.62 84 GLY A CA 1
ATOM 660 C C . GLY A 1 84 ? -5.164 -0.207 -15.913 1.00 83.62 84 GLY A C 1
ATOM 661 O O . GLY A 1 84 ? -6.272 -0.634 -15.593 1.00 83.62 84 GLY A O 1
ATOM 662 N N . TYR A 1 85 ? -4.253 0.146 -15.002 1.00 83.31 85 TYR A N 1
ATOM 663 C CA . TYR A 1 85 ? -4.469 0.056 -13.556 1.00 83.31 85 TYR A CA 1
ATOM 664 C C . TYR A 1 85 ? -4.335 1.436 -12.897 1.00 83.31 85 TYR A C 1
ATOM 666 O O . TYR A 1 85 ? -3.335 2.099 -13.134 1.00 83.31 85 TYR A O 1
ATOM 674 N N . PRO A 1 86 ? -5.278 1.862 -12.029 1.00 82.88 86 PRO A N 1
ATOM 675 C CA . PRO A 1 86 ? -5.171 3.134 -11.296 1.00 82.88 86 PRO A CA 1
ATOM 676 C C . PRO A 1 86 ? -4.028 3.215 -10.269 1.00 82.88 86 PRO A C 1
ATOM 678 O O . PRO A 1 86 ? -3.826 4.270 -9.674 1.00 82.88 86 PRO A O 1
ATOM 681 N N . ALA A 1 87 ? -3.392 2.082 -9.971 1.00 89.56 87 ALA A N 1
ATOM 682 C CA . ALA A 1 87 ? -2.228 1.963 -9.098 1.00 89.56 87 ALA A CA 1
ATOM 683 C C . ALA A 1 87 ? -1.111 1.242 -9.873 1.00 89.56 87 ALA A C 1
ATOM 685 O O . ALA A 1 87 ? -0.651 0.157 -9.503 1.00 89.56 87 ALA A O 1
ATOM 686 N N . GLU A 1 88 ? -0.766 1.811 -11.030 1.00 93.19 88 GLU A N 1
ATOM 687 C CA . GLU A 1 88 ? 0.219 1.297 -11.981 1.00 93.19 88 GLU A CA 1
ATOM 688 C C . GLU A 1 88 ? 1.594 1.084 -11.347 1.00 93.19 88 GLU A C 1
ATOM 690 O O . GLU A 1 88 ? 2.311 0.143 -11.693 1.00 93.19 88 GLU A O 1
ATOM 695 N N . ASP A 1 89 ? 1.945 1.920 -10.375 1.00 94.94 89 ASP A N 1
ATOM 696 C CA . ASP A 1 89 ? 3.169 1.833 -9.595 1.00 94.94 89 ASP A CA 1
ATOM 697 C C . ASP A 1 89 ? 3.263 0.504 -8.829 1.00 94.94 89 ASP A C 1
ATOM 699 O O . ASP A 1 89 ? 4.233 -0.243 -8.991 1.00 94.94 89 ASP A O 1
ATOM 703 N N . ILE A 1 90 ? 2.217 0.142 -8.082 1.00 94.69 90 ILE A N 1
ATOM 704 C CA . ILE A 1 90 ? 2.164 -1.087 -7.282 1.00 94.69 90 ILE A CA 1
ATOM 705 C C . ILE A 1 90 ? 2.293 -2.321 -8.179 1.00 94.69 90 ILE A C 1
ATOM 707 O O . ILE A 1 90 ? 3.100 -3.213 -7.899 1.00 94.69 90 ILE A O 1
ATOM 711 N N . VAL A 1 91 ? 1.511 -2.388 -9.262 1.00 95.06 91 VAL A N 1
ATOM 712 C CA . VAL A 1 91 ? 1.523 -3.549 -10.170 1.00 95.06 91 VAL A CA 1
ATOM 713 C C . VAL A 1 91 ? 2.835 -3.645 -10.953 1.00 95.06 91 VAL A C 1
ATOM 715 O O . VAL A 1 91 ? 3.348 -4.748 -11.157 1.00 95.06 91 VAL A O 1
ATOM 718 N N . THR A 1 92 ? 3.443 -2.512 -11.317 1.00 96.44 92 THR A N 1
ATOM 719 C CA . THR A 1 92 ? 4.774 -2.487 -11.937 1.00 96.44 92 THR A CA 1
ATOM 720 C C . THR A 1 92 ? 5.826 -3.015 -10.964 1.00 96.44 92 THR A C 1
ATOM 722 O O . THR A 1 92 ? 6.612 -3.889 -11.332 1.00 96.44 92 THR A O 1
ATOM 725 N N . GLY A 1 93 ? 5.806 -2.561 -9.705 1.00 96.44 93 GLY A N 1
ATOM 726 C CA . GLY A 1 93 ? 6.693 -3.053 -8.647 1.00 96.44 93 GLY A CA 1
ATOM 727 C C . GLY A 1 93 ? 6.558 -4.559 -8.414 1.00 96.44 93 GLY A C 1
ATOM 728 O O . GLY A 1 93 ? 7.562 -5.275 -8.388 1.00 96.44 93 GLY A O 1
ATOM 729 N N . LEU A 1 94 ? 5.322 -5.064 -8.349 1.00 96.31 94 LEU A N 1
ATOM 730 C CA . LEU A 1 94 ? 5.053 -6.498 -8.235 1.00 96.31 94 LEU A CA 1
ATOM 731 C C . LEU A 1 94 ? 5.616 -7.273 -9.435 1.00 96.31 94 LEU A C 1
ATOM 733 O O . LEU A 1 94 ? 6.240 -8.319 -9.255 1.00 96.31 94 LEU A O 1
ATOM 737 N N . GLY A 1 95 ? 5.432 -6.752 -10.652 1.00 96.25 95 GLY A N 1
ATOM 738 C CA . GLY A 1 95 ? 6.001 -7.308 -11.880 1.00 96.25 95 GLY A CA 1
ATOM 739 C C . GLY A 1 95 ? 7.523 -7.417 -11.828 1.00 96.25 95 GLY A C 1
ATOM 740 O O . GLY A 1 95 ? 8.079 -8.470 -12.139 1.00 96.25 95 GLY A O 1
ATOM 741 N N . ILE A 1 96 ? 8.191 -6.356 -11.372 1.00 96.88 96 ILE A N 1
ATOM 742 C CA . ILE A 1 96 ? 9.646 -6.306 -11.193 1.00 96.88 96 ILE A CA 1
ATOM 743 C C . ILE A 1 96 ? 10.111 -7.381 -10.205 1.00 96.88 96 ILE A C 1
ATOM 745 O O . ILE A 1 96 ? 11.007 -8.162 -10.530 1.00 96.88 96 ILE A O 1
ATOM 749 N N . HIS A 1 97 ? 9.478 -7.480 -9.034 1.00 97.31 97 HIS A N 1
ATOM 750 C CA . HIS A 1 97 ? 9.830 -8.497 -8.037 1.00 97.31 97 HIS A CA 1
ATOM 751 C C . HIS A 1 97 ? 9.567 -9.920 -8.527 1.00 97.31 97 HIS A C 1
ATOM 753 O O . HIS A 1 97 ? 10.376 -10.815 -8.297 1.00 97.31 97 HIS A O 1
ATOM 759 N N . CYS A 1 98 ? 8.480 -10.137 -9.268 1.00 96.75 98 CYS A N 1
ATOM 760 C CA . CYS A 1 98 ? 8.167 -11.434 -9.870 1.00 96.75 98 CYS A CA 1
ATOM 761 C C . CYS A 1 98 ? 9.145 -11.843 -10.981 1.00 96.75 98 CYS A C 1
ATOM 763 O O . CYS A 1 98 ? 9.208 -13.021 -11.329 1.00 96.75 98 CYS A O 1
ATOM 765 N N . ARG A 1 99 ? 9.921 -10.898 -11.527 1.00 96.19 99 ARG A N 1
ATOM 766 C CA . ARG A 1 99 ? 11.051 -11.164 -12.431 1.00 96.19 99 ARG A CA 1
ATOM 767 C C . ARG A 1 99 ? 12.362 -11.471 -11.690 1.00 96.19 99 ARG A C 1
ATOM 769 O O . ARG A 1 99 ? 13.398 -11.578 -12.340 1.00 96.19 99 ARG A O 1
ATOM 776 N N . GLY A 1 100 ? 12.324 -11.607 -10.363 1.00 95.75 100 GLY A N 1
ATOM 777 C CA . GLY A 1 100 ? 13.465 -11.973 -9.516 1.00 95.75 100 GLY A CA 1
ATOM 778 C C . GLY A 1 100 ? 14.273 -10.787 -8.983 1.00 95.75 100 GLY A C 1
ATOM 779 O O . GLY A 1 100 ? 15.190 -10.984 -8.186 1.00 95.75 100 GLY A O 1
ATOM 780 N N . TRP A 1 101 ? 13.932 -9.557 -9.372 1.00 96.25 101 TRP A N 1
ATOM 781 C CA . TRP A 1 101 ? 14.602 -8.364 -8.859 1.00 96.25 101 TRP A CA 1
ATOM 782 C C . TRP A 1 101 ? 14.217 -8.080 -7.411 1.00 96.25 101 TRP A C 1
ATOM 784 O O . TRP A 1 101 ? 13.116 -8.396 -6.961 1.00 96.25 101 TRP A O 1
ATOM 794 N N . LYS A 1 102 ? 15.122 -7.420 -6.691 1.00 95.56 102 LYS A N 1
ATOM 795 C CA . LYS A 1 102 ? 14.891 -6.924 -5.333 1.00 95.56 102 LYS A CA 1
ATOM 796 C C . LYS A 1 102 ? 14.929 -5.403 -5.332 1.00 95.56 102 LYS A C 1
ATOM 798 O O . LYS A 1 102 ? 15.643 -4.800 -6.132 1.00 95.56 102 LYS A O 1
ATOM 803 N N . SER A 1 103 ? 14.175 -4.798 -4.429 1.00 96.38 103 SER A N 1
ATOM 804 C CA . SER A 1 103 ? 14.267 -3.368 -4.123 1.00 96.38 103 SER A CA 1
ATOM 805 C C . SER A 1 103 ? 14.880 -3.177 -2.738 1.00 96.38 103 SER A C 1
ATOM 807 O O . SER A 1 103 ? 15.026 -4.133 -1.980 1.00 96.38 103 SER A O 1
ATOM 809 N N . VAL A 1 104 ? 15.271 -1.942 -2.430 1.00 95.06 104 VAL A N 1
ATOM 810 C CA . VAL A 1 104 ? 15.855 -1.579 -1.136 1.00 95.06 104 VAL A CA 1
ATOM 811 C C . VAL A 1 104 ? 15.147 -0.344 -0.604 1.00 95.06 104 VAL A C 1
ATOM 813 O O . VAL A 1 104 ? 14.945 0.623 -1.343 1.00 95.06 104 VAL A O 1
ATOM 816 N N . HIS A 1 105 ? 14.778 -0.364 0.675 1.00 93.38 105 HIS A N 1
ATOM 817 C CA . HIS A 1 105 ? 14.285 0.813 1.379 1.00 93.38 105 HIS A CA 1
ATOM 818 C C . HIS A 1 105 ? 15.446 1.585 2.017 1.00 93.38 105 HIS A C 1
ATOM 820 O O . HIS A 1 105 ? 16.072 1.115 2.961 1.00 93.38 105 HIS A O 1
ATOM 826 N N . SER A 1 106 ? 15.713 2.803 1.537 1.00 91.75 106 SER A N 1
ATOM 827 C CA . SER A 1 106 ? 16.697 3.702 2.152 1.00 91.75 106 SER A CA 1
ATOM 828 C C . SER A 1 106 ? 15.996 4.841 2.888 1.00 91.75 106 SER A C 1
ATOM 830 O O . SER A 1 106 ? 15.218 5.583 2.288 1.00 91.75 106 SER A O 1
ATOM 832 N N . ASN A 1 107 ? 16.278 4.983 4.185 1.00 89.69 107 ASN A N 1
ATOM 833 C CA . ASN A 1 107 ? 15.717 6.028 5.042 1.00 89.69 107 ASN A CA 1
ATOM 834 C C . ASN A 1 107 ? 16.845 6.856 5.693 1.00 89.69 107 ASN A C 1
ATOM 836 O O . ASN A 1 107 ? 17.190 6.606 6.853 1.00 89.69 107 ASN A O 1
ATOM 840 N N . PRO A 1 108 ? 17.462 7.799 4.952 1.00 92.06 108 PRO A N 1
ATOM 841 C CA . PRO A 1 108 ? 18.540 8.638 5.474 1.00 92.06 108 PRO A CA 1
ATOM 842 C C . PRO A 1 108 ? 18.056 9.558 6.614 1.00 92.06 108 PRO A C 1
ATOM 844 O O . PRO A 1 108 ? 16.873 9.897 6.660 1.00 92.06 108 PRO A O 1
ATOM 847 N N . PRO A 1 109 ? 18.952 10.027 7.510 1.00 90.75 109 PRO A N 1
ATOM 848 C CA . PRO A 1 109 ? 18.575 10.901 8.629 1.00 90.75 109 PRO A CA 1
ATOM 849 C C . PRO A 1 109 ? 17.891 12.205 8.198 1.00 90.75 109 PRO A C 1
ATOM 851 O O . PRO A 1 109 ? 17.003 12.702 8.887 1.00 90.75 109 PRO A O 1
ATOM 854 N N . ARG A 1 110 ? 18.296 12.755 7.047 1.00 93.50 110 ARG A N 1
ATOM 855 C CA . ARG A 1 110 ? 17.650 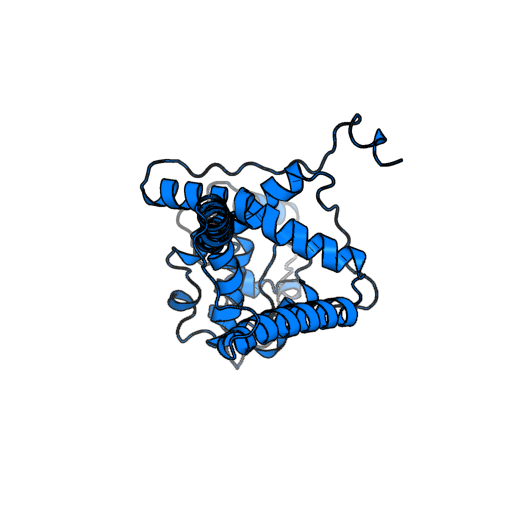13.909 6.419 1.00 93.50 110 ARG A CA 1
ATOM 856 C C . ARG A 1 110 ? 16.718 13.420 5.308 1.00 93.50 110 ARG A C 1
ATOM 858 O O . ARG A 1 110 ? 17.200 12.700 4.432 1.00 93.50 110 ARG A O 1
ATOM 865 N N . PRO A 1 111 ? 15.441 13.845 5.275 1.00 90.94 111 PRO A N 1
ATOM 866 C CA . PRO A 1 111 ? 14.548 13.525 4.168 1.00 90.94 111 PRO A CA 1
ATOM 867 C C . PRO A 1 111 ? 15.148 13.975 2.832 1.00 90.94 111 PRO A C 1
ATOM 869 O O . PRO A 1 111 ? 15.392 15.163 2.624 1.00 90.94 111 PRO A O 1
ATOM 872 N N . ALA A 1 112 ? 15.404 13.017 1.939 1.00 93.12 112 ALA A N 1
ATOM 873 C C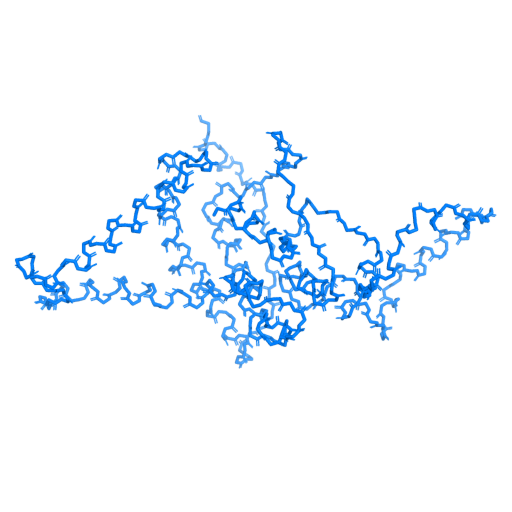A . ALA A 1 112 ? 15.939 13.287 0.603 1.00 93.12 112 ALA A CA 1
ATOM 874 C C . ALA A 1 112 ? 14.862 13.806 -0.364 1.00 93.12 112 ALA A C 1
ATOM 876 O O . ALA A 1 112 ? 15.172 14.501 -1.326 1.00 93.12 112 ALA A O 1
ATOM 877 N N . PHE A 1 113 ? 13.596 13.487 -0.087 1.00 93.06 113 PHE A N 1
ATOM 878 C CA . PHE A 1 113 ? 12.444 13.916 -0.868 1.00 93.06 113 PHE A CA 1
ATOM 879 C C . PHE A 1 113 ? 11.422 14.569 0.059 1.00 93.06 113 PHE A C 1
ATOM 881 O O . PHE A 1 113 ? 11.046 13.995 1.081 1.00 93.06 113 PHE A O 1
ATOM 888 N N . LEU A 1 114 ? 10.966 15.763 -0.316 1.00 91.44 114 LEU A N 1
ATOM 889 C CA . LEU A 1 114 ? 9.890 16.488 0.350 1.00 91.44 114 LEU A CA 1
ATOM 890 C C . LEU A 1 114 ? 8.779 16.730 -0.666 1.00 91.44 114 LEU A C 1
ATOM 892 O O . LEU A 1 114 ? 9.040 17.112 -1.804 1.00 91.44 114 LEU A O 1
ATOM 896 N N . GLY A 1 115 ? 7.541 16.480 -0.256 1.00 88.56 115 GLY A N 1
ATOM 897 C CA . GLY A 1 115 ? 6.364 16.666 -1.092 1.00 88.56 115 GLY A CA 1
ATOM 898 C C . GLY A 1 115 ? 5.257 17.377 -0.329 1.00 88.56 115 GLY A C 1
ATOM 899 O O . GLY A 1 115 ? 5.278 17.452 0.897 1.00 88.56 115 GLY A O 1
ATOM 900 N N . VAL A 1 116 ? 4.275 17.877 -1.072 1.00 88.88 116 VAL A N 1
ATOM 901 C CA . VAL A 1 116 ? 3.081 18.509 -0.504 1.00 88.88 116 VAL A CA 1
ATOM 902 C C . VAL A 1 116 ? 2.019 17.440 -0.267 1.00 88.88 116 VAL A C 1
ATOM 904 O O . VAL A 1 116 ? 1.584 16.761 -1.206 1.00 88.88 116 VAL A O 1
ATOM 907 N N . ALA A 1 117 ? 1.628 17.280 0.996 1.00 87.56 117 ALA A N 1
ATOM 908 C CA . ALA A 1 117 ? 0.507 16.439 1.395 1.00 87.56 117 ALA A CA 1
ATOM 909 C C . ALA A 1 117 ? -0.829 17.177 1.175 1.00 87.56 117 ALA A C 1
ATOM 911 O O . ALA A 1 117 ? -0.843 18.409 1.160 1.00 87.56 117 ALA A O 1
ATOM 912 N N . PRO A 1 118 ? -1.953 16.454 1.016 1.00 87.62 118 PRO A N 1
ATOM 913 C CA . PRO A 1 118 ? -3.278 17.068 1.039 1.00 87.62 118 PRO A CA 1
ATOM 914 C C . PRO A 1 118 ? -3.473 17.923 2.296 1.00 87.62 118 PRO A C 1
ATOM 916 O O . PRO A 1 118 ? -3.180 17.466 3.402 1.00 87.62 118 PRO A O 1
ATOM 919 N N . THR A 1 119 ? -3.978 19.144 2.134 1.00 89.56 119 THR A N 1
ATOM 920 C CA . THR A 1 119 ? -4.174 20.081 3.253 1.00 89.56 119 THR A CA 1
ATOM 921 C C . THR A 1 119 ? -5.571 19.982 3.854 1.00 89.56 119 THR A C 1
ATOM 923 O O . THR A 1 119 ? -5.769 20.347 5.011 1.00 89.56 119 THR A O 1
ATOM 926 N N . THR A 1 120 ? -6.535 19.425 3.112 1.00 91.88 120 THR A N 1
ATOM 927 C CA . THR A 1 120 ? -7.914 19.254 3.580 1.00 91.88 120 THR A CA 1
ATOM 928 C C . THR A 1 120 ? -8.299 17.797 3.795 1.00 91.88 120 THR A C 1
ATOM 930 O O . THR A 1 120 ? -7.773 16.862 3.174 1.00 91.88 120 THR A O 1
ATOM 933 N N . LEU A 1 121 ? -9.299 17.595 4.659 1.00 91.38 121 LEU A N 1
ATOM 934 C CA . LEU A 1 121 ? -9.903 16.283 4.872 1.00 91.38 121 LEU A CA 1
ATOM 935 C C . LEU A 1 121 ? -10.505 15.738 3.569 1.00 91.38 121 LEU A C 1
ATOM 937 O O . LEU A 1 121 ? -10.304 14.570 3.251 1.00 91.38 121 LEU A O 1
ATOM 941 N N . ALA A 1 122 ? -11.190 16.577 2.787 1.00 92.88 122 ALA A N 1
ATOM 942 C CA . ALA A 1 122 ? -11.810 16.163 1.530 1.00 92.88 122 ALA A CA 1
ATOM 943 C C . ALA A 1 122 ? -10.774 15.634 0.523 1.00 92.88 122 ALA A C 1
ATOM 945 O O . ALA A 1 122 ? -10.939 14.536 -0.012 1.00 92.88 122 ALA A O 1
ATOM 946 N N . GLN A 1 123 ? -9.665 16.357 0.323 1.00 92.62 123 GLN A N 1
ATOM 947 C CA . GLN A 1 123 ? -8.576 15.909 -0.551 1.00 92.62 123 GLN A CA 1
ATOM 948 C C . GLN A 1 123 ? -7.937 14.608 -0.042 1.00 92.62 123 GLN A C 1
ATOM 950 O O . GLN A 1 123 ? -7.688 13.694 -0.832 1.00 92.62 123 GLN A O 1
ATOM 955 N N . THR A 1 124 ? -7.727 14.492 1.275 1.00 93.50 124 THR A N 1
ATOM 956 C CA . THR A 1 124 ? -7.196 13.276 1.915 1.0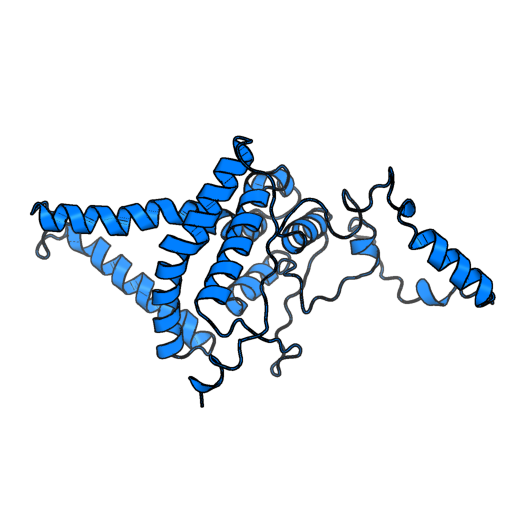0 93.50 124 THR A CA 1
ATOM 957 C C . THR A 1 124 ? -8.103 12.069 1.666 1.00 93.50 124 THR A C 1
ATOM 959 O O . THR A 1 124 ? -7.634 11.000 1.272 1.00 93.50 124 THR A O 1
ATOM 962 N N . LEU A 1 125 ? -9.416 12.226 1.854 1.00 95.19 125 LEU A N 1
ATOM 963 C CA . LEU A 1 125 ? -10.382 11.145 1.659 1.00 95.19 125 LEU A CA 1
ATOM 964 C C . LEU A 1 125 ? -10.511 10.746 0.186 1.00 95.19 125 LEU A C 1
ATOM 966 O O . LEU A 1 12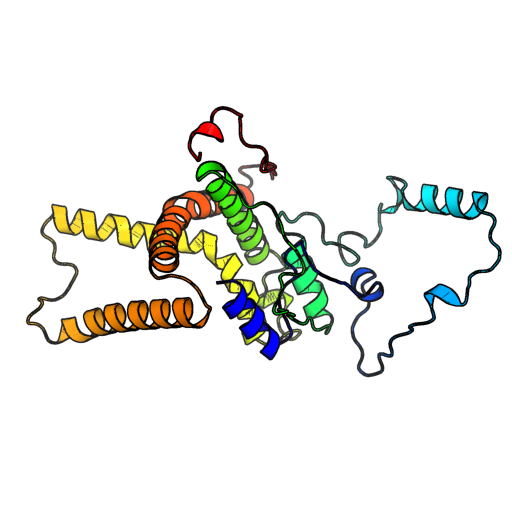5 ? -10.589 9.551 -0.106 1.00 95.19 125 LEU A O 1
ATOM 970 N N . LEU A 1 126 ? -10.475 11.708 -0.741 1.00 93.81 126 LEU A N 1
ATOM 971 C CA . LEU A 1 126 ? -10.460 11.429 -2.180 1.00 93.81 126 LEU A CA 1
ATOM 972 C C . LEU A 1 126 ? -9.199 10.671 -2.600 1.00 93.81 126 LEU A C 1
ATOM 974 O O . LEU A 1 126 ? -9.288 9.711 -3.366 1.00 93.81 126 LEU A O 1
ATOM 978 N N . GLN A 1 127 ? -8.035 11.058 -2.075 1.00 93.06 127 GLN A N 1
ATOM 979 C CA . GLN A 1 127 ? -6.781 10.353 -2.331 1.00 93.06 127 GLN A CA 1
ATOM 980 C C . GLN A 1 127 ? -6.843 8.908 -1.816 1.00 93.06 127 GLN A C 1
ATOM 982 O O . GLN A 1 127 ? -6.602 7.972 -2.578 1.00 93.06 127 GLN A O 1
ATOM 987 N N . HIS A 1 128 ? -7.250 8.711 -0.560 1.00 94.81 128 HIS A N 1
ATOM 988 C CA . HIS A 1 128 ? -7.386 7.373 0.017 1.00 94.81 128 HIS A CA 1
ATOM 989 C C . HIS A 1 128 ? -8.406 6.502 -0.720 1.00 94.81 128 HIS A C 1
ATOM 991 O O . HIS A 1 128 ? -8.189 5.298 -0.841 1.00 94.81 128 HIS A O 1
ATOM 997 N N . LYS A 1 129 ? -9.489 7.097 -1.234 1.00 94.88 129 LYS A N 1
ATOM 998 C CA . LYS A 1 129 ? -10.503 6.391 -2.027 1.00 94.88 129 LYS A CA 1
ATOM 999 C C . LYS A 1 129 ? -9.893 5.825 -3.309 1.00 94.88 129 LYS A C 1
ATOM 1001 O O . LYS A 1 129 ? -10.119 4.660 -3.620 1.00 94.88 129 LYS A O 1
ATOM 1006 N N . ARG A 1 130 ? -9.054 6.600 -4.008 1.00 92.81 130 ARG A N 1
ATOM 1007 C CA . ARG A 1 130 ? -8.350 6.122 -5.213 1.00 92.81 130 ARG A CA 1
ATOM 1008 C C . ARG A 1 130 ? -7.328 5.047 -4.905 1.00 92.81 130 ARG A C 1
ATOM 1010 O O . ARG A 1 130 ? -7.289 4.046 -5.609 1.00 92.81 130 ARG A O 1
ATOM 1017 N N . TRP A 1 131 ? -6.546 5.216 -3.841 1.00 94.25 131 TRP A N 1
ATOM 1018 C CA . TRP A 1 131 ? -5.582 4.198 -3.425 1.00 94.25 131 TRP A CA 1
ATOM 1019 C C . TRP A 1 131 ? -6.263 2.879 -3.071 1.00 94.25 131 TRP A C 1
ATOM 1021 O O . TRP A 1 131 ? -5.805 1.826 -3.510 1.00 94.25 131 TRP A O 1
ATOM 1031 N N . SER A 1 132 ? -7.368 2.916 -2.320 1.00 94.94 132 SER A N 1
ATOM 1032 C CA . SER A 1 132 ? -8.093 1.696 -1.963 1.00 94.94 132 SER A CA 1
ATOM 1033 C C . SER A 1 132 ? -8.759 1.044 -3.173 1.00 94.94 132 SER A C 1
ATOM 1035 O O . SER A 1 132 ? -8.732 -0.174 -3.292 1.00 94.94 132 SER A O 1
ATOM 1037 N N . GLU A 1 133 ? -9.324 1.843 -4.080 1.00 93.00 133 GLU A N 1
ATOM 1038 C CA . GLU A 1 133 ? -9.944 1.363 -5.318 1.00 93.00 133 GLU A CA 1
ATOM 1039 C C . GLU A 1 133 ? -8.914 0.724 -6.265 1.00 93.00 133 GLU A C 1
ATOM 1041 O O . GLU A 1 133 ? -9.108 -0.401 -6.723 1.00 93.00 133 GLU A O 1
ATOM 1046 N N . GLY A 1 134 ? -7.782 1.395 -6.509 1.00 92.50 134 GLY A N 1
ATOM 1047 C CA . GLY A 1 134 ? -6.698 0.881 -7.349 1.00 92.50 134 GLY A CA 1
ATOM 1048 C C . GLY A 1 134 ? -6.073 -0.390 -6.774 1.00 92.50 134 GLY A C 1
ATOM 1049 O O . GLY A 1 134 ? -5.949 -1.393 -7.476 1.00 92.50 134 GLY A O 1
ATOM 1050 N N . SER A 1 135 ? -5.769 -0.392 -5.473 1.00 94.50 135 SER A N 1
ATOM 1051 C CA . SER A 1 135 ? -5.184 -1.559 -4.800 1.00 94.50 135 SER A CA 1
ATOM 1052 C C . SER A 1 135 ? -6.130 -2.760 -4.799 1.00 94.50 135 SER A C 1
ATOM 1054 O O . SER A 1 135 ? -5.701 -3.889 -5.044 1.00 94.50 135 SER A O 1
ATOM 1056 N N . PHE A 1 136 ? -7.424 -2.541 -4.547 1.00 95.38 136 PHE A N 1
ATOM 1057 C CA . PHE A 1 136 ? -8.408 -3.621 -4.559 1.00 95.38 136 PHE A CA 1
ATOM 1058 C C . PHE A 1 136 ? -8.670 -4.144 -5.977 1.00 95.38 136 PHE A C 1
ATOM 1060 O O . PHE A 1 136 ? -8.774 -5.353 -6.172 1.00 95.38 136 PHE A O 1
ATOM 1067 N N . SER A 1 137 ? -8.664 -3.265 -6.984 1.00 92.75 137 SER A N 1
ATOM 1068 C CA . SER A 1 137 ? -8.744 -3.666 -8.395 1.00 92.75 137 SER A CA 1
ATOM 1069 C C . SER A 1 137 ? -7.575 -4.575 -8.793 1.00 92.75 137 SER A C 1
ATOM 1071 O O . SER A 1 137 ? -7.789 -5.593 -9.447 1.00 92.75 137 SER A O 1
ATOM 1073 N N . ILE A 1 138 ? -6.348 -4.269 -8.349 1.00 93.25 138 ILE A N 1
ATOM 1074 C CA . ILE A 1 138 ? -5.184 -5.150 -8.554 1.00 93.25 138 ILE A CA 1
ATOM 1075 C C . ILE A 1 138 ? -5.408 -6.501 -7.873 1.00 93.25 138 ILE A C 1
ATOM 1077 O O . ILE A 1 138 ? -5.191 -7.539 -8.501 1.00 93.25 138 ILE A O 1
ATOM 1081 N N . PHE A 1 139 ? -5.880 -6.496 -6.624 1.00 95.06 139 PHE A N 1
ATOM 1082 C CA . PHE A 1 139 ? -6.123 -7.710 -5.843 1.00 95.06 139 PHE A CA 1
ATOM 1083 C C . PHE A 1 139 ? -7.140 -8.661 -6.495 1.00 95.06 139 PHE A C 1
ATOM 1085 O O . PHE A 1 139 ? -7.003 -9.874 -6.363 1.00 95.06 139 PHE A O 1
ATOM 1092 N N . LEU A 1 140 ? -8.123 -8.121 -7.218 1.00 93.12 140 LEU A N 1
ATOM 1093 C CA . LEU A 1 140 ? -9.148 -8.881 -7.946 1.00 93.12 140 LEU A CA 1
ATOM 1094 C C . LEU A 1 140 ? -8.744 -9.248 -9.384 1.00 93.12 140 LEU A C 1
ATOM 1096 O O . LEU A 1 140 ? -9.477 -9.956 -10.068 1.00 93.12 140 LEU A O 1
ATOM 1100 N N . SER A 1 141 ? -7.606 -8.753 -9.865 1.00 91.44 141 SER A N 1
ATOM 1101 C CA . SER A 1 141 ? -7.139 -8.973 -11.235 1.00 91.44 141 SER A CA 1
ATOM 1102 C C . SER A 1 141 ? -6.198 -10.178 -11.353 1.00 91.44 141 SER A C 1
ATOM 1104 O O . SER A 1 141 ? -5.788 -10.781 -10.358 1.00 91.44 141 SER A O 1
ATOM 1106 N N . LYS A 1 142 ? -5.741 -10.466 -12.583 1.00 91.88 142 LYS A N 1
ATOM 1107 C CA . LYS A 1 142 ? -4.654 -11.431 -12.843 1.00 91.88 142 LYS A CA 1
ATOM 1108 C C . LYS A 1 142 ? -3.356 -11.119 -12.084 1.00 91.88 142 LYS A C 1
ATOM 1110 O O . LYS A 1 142 ? -2.539 -12.016 -11.912 1.00 91.88 142 LYS A O 1
ATOM 1115 N N . TYR A 1 143 ? -3.175 -9.875 -11.627 1.00 93.62 143 TYR A N 1
ATOM 1116 C CA . TYR A 1 143 ? -2.032 -9.417 -10.835 1.00 93.62 143 TYR A CA 1
ATOM 1117 C C . TYR A 1 143 ? -2.248 -9.518 -9.318 1.00 93.62 143 TYR A C 1
ATOM 1119 O O . TYR A 1 143 ? -1.489 -8.927 -8.552 1.00 93.62 143 TYR A O 1
ATOM 1127 N N . CYS A 1 144 ? -3.247 -10.280 -8.857 1.00 95.38 144 CYS A N 1
ATOM 1128 C CA . CYS A 1 144 ? -3.382 -10.617 -7.442 1.00 95.38 144 CYS A CA 1
ATOM 1129 C C . CYS A 1 144 ? -2.040 -11.151 -6.895 1.00 95.38 144 CYS A C 1
ATOM 1131 O O . CYS A 1 144 ? -1.520 -12.121 -7.459 1.00 95.38 144 CYS A O 1
ATOM 1133 N N . PRO A 1 145 ? -1.465 -10.586 -5.811 1.00 96.00 145 PRO A N 1
ATOM 1134 C CA . PRO A 1 145 ? -0.129 -10.968 -5.344 1.00 96.00 145 PRO A CA 1
ATOM 1135 C C . PRO A 1 145 ? 0.024 -12.461 -5.035 1.00 96.00 145 PRO A C 1
ATOM 1137 O O . PRO A 1 145 ? 1.079 -13.035 -5.304 1.00 96.00 145 PRO A O 1
ATOM 1140 N N . PHE A 1 146 ? -1.032 -13.102 -4.523 1.00 96.69 146 PHE A N 1
ATOM 1141 C CA . PHE A 1 146 ? -1.039 -14.536 -4.228 1.00 96.69 146 PHE A CA 1
ATOM 1142 C C . PHE A 1 146 ? -1.089 -15.418 -5.476 1.00 96.69 146 PHE A C 1
ATOM 1144 O O . PHE A 1 146 ? -0.555 -16.519 -5.440 1.00 96.69 146 PHE A O 1
ATOM 1151 N N . MET A 1 147 ? -1.699 -14.945 -6.568 1.00 96.00 147 MET A N 1
ATOM 1152 C CA . MET A 1 147 ? -1.801 -15.691 -7.827 1.00 96.00 147 MET A CA 1
ATOM 1153 C C . MET A 1 147 ? -0.597 -15.407 -8.725 1.00 96.00 147 MET A C 1
ATOM 1155 O O . MET A 1 147 ? 0.131 -16.311 -9.121 1.00 96.00 147 MET A O 1
ATOM 1159 N N . PHE A 1 148 ? -0.346 -14.131 -9.015 1.00 96.19 148 PHE A N 1
ATOM 1160 C CA . PHE A 1 148 ? 0.711 -13.704 -9.925 1.00 96.19 148 PHE A CA 1
ATOM 1161 C C . PHE A 1 148 ? 2.112 -13.935 -9.356 1.00 96.19 148 PHE A C 1
ATOM 1163 O O . PHE A 1 148 ? 3.028 -14.298 -10.103 1.00 96.19 148 PHE A O 1
ATOM 1170 N N . GLY A 1 149 ? 2.266 -13.727 -8.044 1.00 96.81 149 GLY A N 1
ATOM 1171 C CA . GLY A 1 149 ? 3.513 -13.917 -7.309 1.00 96.81 149 GLY A CA 1
ATOM 1172 C C . GLY A 1 149 ? 3.753 -15.350 -6.834 1.00 96.81 149 GLY A C 1
ATOM 1173 O O . GLY A 1 149 ? 4.828 -15.623 -6.290 1.00 96.81 149 GLY A O 1
ATOM 1174 N N . HIS A 1 150 ? 2.798 -16.265 -7.039 1.00 96.81 150 HIS A N 1
ATOM 1175 C CA . HIS A 1 150 ? 2.937 -17.665 -6.647 1.00 96.81 150 HIS A CA 1
ATOM 1176 C C . HIS A 1 150 ? 4.180 -18.292 -7.286 1.00 96.81 150 HIS A C 1
ATOM 1178 O O . HIS A 1 150 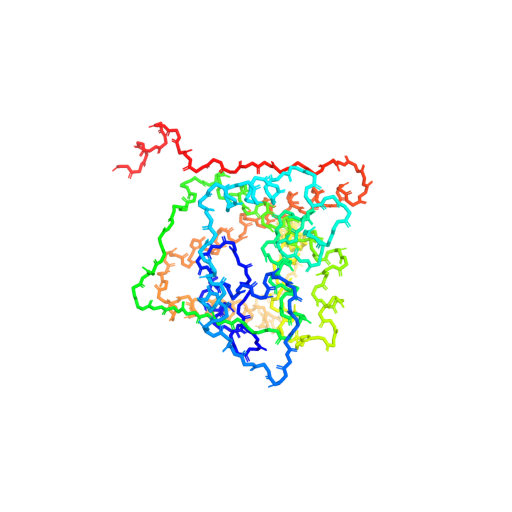? 4.398 -18.166 -8.490 1.00 96.81 150 HIS A O 1
ATOM 1184 N N . GLY A 1 151 ? 5.030 -18.925 -6.475 1.00 95.19 151 GLY A N 1
ATOM 1185 C CA . GLY A 1 151 ? 6.290 -19.525 -6.927 1.00 95.19 151 GLY A CA 1
ATOM 1186 C C . GLY A 1 151 ? 7.378 -18.538 -7.382 1.00 95.19 151 GLY A C 1
ATOM 1187 O O . GLY A 1 151 ? 8.512 -18.960 -7.574 1.00 95.19 151 GLY A O 1
ATOM 1188 N N . LYS A 1 152 ? 7.079 -17.236 -7.517 1.00 96.56 152 LYS A N 1
ATOM 1189 C CA . LYS A 1 152 ? 8.030 -16.205 -7.982 1.00 96.56 152 LYS A CA 1
ATOM 1190 C C . LYS A 1 152 ? 8.589 -15.355 -6.846 1.00 96.56 152 LYS A C 1
ATOM 1192 O O . LYS A 1 152 ? 9.751 -14.966 -6.873 1.00 96.56 152 LYS A O 1
ATOM 1197 N N . ILE A 1 153 ? 7.766 -15.065 -5.838 1.00 97.00 153 ILE A N 1
ATOM 1198 C CA . ILE A 1 153 ? 8.159 -14.321 -4.636 1.00 97.00 153 ILE A CA 1
ATOM 1199 C C . ILE A 1 153 ? 7.718 -15.063 -3.372 1.00 97.00 153 ILE A C 1
ATOM 1201 O O . ILE A 1 153 ? 6.751 -15.825 -3.382 1.00 97.00 153 ILE A O 1
ATOM 1205 N N . LYS A 1 154 ? 8.420 -14.830 -2.256 1.00 96.19 154 LYS A N 1
ATOM 1206 C CA . LYS A 1 154 ? 8.126 -15.469 -0.960 1.00 96.19 154 LYS A CA 1
ATOM 1207 C C . LYS A 1 154 ? 6.713 -15.118 -0.480 1.00 96.19 154 LYS A C 1
ATOM 1209 O O . LYS A 1 154 ? 6.300 -13.969 -0.607 1.00 96.19 154 LYS A O 1
ATOM 1214 N N . LEU A 1 155 ? 6.029 -16.052 0.189 1.00 96.06 155 LEU A N 1
ATOM 1215 C CA . LEU A 1 155 ? 4.667 -15.849 0.716 1.00 96.06 155 LEU A CA 1
ATOM 1216 C C . LEU A 1 155 ? 4.538 -14.578 1.573 1.00 96.06 155 LEU A C 1
ATOM 1218 O O . LEU A 1 155 ? 3.644 -13.770 1.362 1.00 96.06 155 LEU A O 1
ATOM 1222 N N . ARG A 1 156 ? 5.490 -14.340 2.480 1.00 95.06 156 ARG A N 1
ATOM 1223 C CA . ARG A 1 156 ? 5.543 -13.112 3.296 1.00 95.06 156 ARG A CA 1
ATOM 1224 C C . ARG A 1 156 ? 5.600 -11.820 2.465 1.00 95.06 156 ARG A C 1
ATOM 1226 O O . ARG A 1 156 ? 5.051 -10.804 2.872 1.00 95.06 156 ARG A O 1
ATOM 1233 N N . HIS A 1 157 ? 6.224 -11.864 1.286 1.00 95.62 157 HIS A N 1
ATOM 1234 C CA . HIS A 1 157 ? 6.264 -10.737 0.356 1.00 95.62 157 HIS A CA 1
ATOM 1235 C C . HIS A 1 157 ? 4.905 -10.552 -0.339 1.00 95.62 157 HIS A C 1
ATOM 1237 O O . HIS A 1 157 ? 4.407 -9.432 -0.419 1.00 95.62 157 HIS A O 1
ATOM 1243 N N . GLN A 1 158 ? 4.259 -11.653 -0.745 1.00 96.25 158 GLN A N 1
ATOM 1244 C CA . GLN A 1 158 ? 2.893 -11.640 -1.290 1.00 96.25 158 GLN A CA 1
ATOM 1245 C C . GLN A 1 158 ? 1.895 -11.045 -0.283 1.00 96.25 158 GLN A C 1
ATOM 1247 O O . GLN A 1 158 ? 1.053 -10.225 -0.651 1.00 96.25 158 GLN A O 1
ATOM 1252 N N . MET A 1 159 ? 2.023 -11.403 1.000 1.00 94.62 159 MET A N 1
ATOM 1253 C CA . MET A 1 159 ? 1.215 -10.831 2.082 1.00 94.62 159 MET A CA 1
ATOM 1254 C C . MET A 1 159 ? 1.439 -9.320 2.220 1.00 94.62 159 MET A C 1
ATOM 1256 O O . MET A 1 159 ? 0.463 -8.585 2.329 1.00 94.62 159 MET A O 1
ATOM 1260 N N . GLY A 1 160 ? 2.692 -8.852 2.146 1.00 93.38 160 GLY A N 1
ATOM 1261 C CA . GLY A 1 160 ? 3.032 -7.424 2.190 1.00 93.38 160 GLY A CA 1
ATOM 1262 C C . GLY A 1 160 ? 2.323 -6.605 1.107 1.00 93.38 160 GLY A C 1
ATOM 1263 O O . GLY A 1 160 ? 1.673 -5.609 1.419 1.00 93.38 160 GLY A O 1
ATOM 1264 N N . TYR A 1 161 ? 2.347 -7.079 -0.142 1.00 93.88 161 TYR A N 1
ATOM 1265 C CA . TYR A 1 161 ? 1.593 -6.463 -1.243 1.00 93.88 161 TYR A CA 1
ATOM 1266 C C . TYR A 1 161 ? 0.071 -6.510 -1.027 1.00 93.88 161 TYR A C 1
ATOM 1268 O O . TYR A 1 161 ? -0.648 -5.575 -1.379 1.00 93.88 161 TYR A O 1
ATOM 1276 N N . SER A 1 162 ? -0.435 -7.592 -0.434 1.00 94.50 162 SER A N 1
ATOM 1277 C CA . SER A 1 162 ? -1.876 -7.832 -0.297 1.00 94.50 162 SER A CA 1
ATOM 1278 C C . SER A 1 162 ? -2.560 -6.948 0.748 1.00 94.50 162 SER A C 1
ATOM 1280 O O . SER A 1 162 ? -3.767 -6.730 0.652 1.00 94.50 162 SER A O 1
ATOM 1282 N N . ILE A 1 163 ? -1.819 -6.397 1.720 1.00 92.31 163 ILE A N 1
ATOM 1283 C CA . ILE A 1 163 ? -2.378 -5.538 2.782 1.00 92.31 163 ILE A CA 1
ATOM 1284 C C . ILE A 1 163 ? -3.194 -4.378 2.194 1.00 92.31 163 ILE A C 1
ATOM 1286 O O . ILE A 1 163 ? -4.296 -4.103 2.669 1.00 92.31 163 ILE A O 1
ATOM 1290 N N . TYR A 1 164 ? -2.678 -3.729 1.149 1.00 90.62 164 TYR A N 1
ATOM 1291 C CA . TYR A 1 164 ? -3.336 -2.601 0.486 1.00 90.62 164 TYR A CA 1
ATOM 1292 C C . TYR A 1 164 ? -4.571 -3.024 -0.310 1.00 90.62 164 TYR A C 1
ATOM 1294 O O . TYR A 1 164 ? -5.594 -2.340 -0.281 1.00 90.62 164 TYR A O 1
ATOM 1302 N N . GLY A 1 165 ? -4.508 -4.187 -0.967 1.00 93.06 165 GLY A N 1
ATOM 1303 C CA . GLY A 1 165 ? -5.650 -4.773 -1.672 1.00 93.06 165 GLY A CA 1
ATOM 1304 C C . GLY A 1 165 ? -6.841 -5.038 -0.752 1.00 93.06 165 GLY A C 1
ATOM 1305 O O . GLY A 1 165 ? -7.990 -4.908 -1.161 1.00 93.06 165 GLY A O 1
ATOM 1306 N N . LEU A 1 166 ? -6.578 -5.325 0.524 1.00 94.19 166 LEU A N 1
ATOM 1307 C CA . LEU A 1 166 ? -7.605 -5.602 1.526 1.00 94.19 166 LEU A CA 1
ATOM 1308 C C . LEU A 1 166 ? -8.128 -4.354 2.254 1.00 94.19 166 LEU A C 1
ATOM 1310 O O . LEU A 1 166 ? -8.999 -4.485 3.114 1.00 94.19 166 LEU A O 1
ATOM 1314 N N . TRP A 1 167 ? -7.665 -3.145 1.922 1.00 95.00 167 TRP A N 1
ATOM 1315 C CA . TRP A 1 167 ? -8.176 -1.913 2.536 1.00 95.00 167 TRP A CA 1
ATOM 1316 C C . TRP A 1 167 ? -9.664 -1.691 2.265 1.00 95.00 167 TRP A C 1
ATOM 1318 O O . TRP A 1 167 ? -10.422 -1.461 3.210 1.00 95.00 167 TRP A O 1
ATOM 1328 N N . ALA A 1 168 ? -10.086 -1.794 1.001 1.00 96.12 168 ALA A N 1
ATOM 1329 C CA . ALA A 1 168 ? -11.474 -1.566 0.607 1.00 96.12 168 ALA A CA 1
ATOM 1330 C C . ALA A 1 168 ? -12.441 -2.599 1.229 1.00 96.12 168 ALA A C 1
ATOM 1332 O O . ALA A 1 168 ? -13.375 -2.175 1.916 1.00 96.12 168 ALA A O 1
ATOM 1333 N N . PRO A 1 169 ? -12.206 -3.927 1.130 1.00 96.00 169 PRO A N 1
ATOM 1334 C CA . PRO A 1 169 ? -13.053 -4.935 1.780 1.00 96.00 169 PRO A CA 1
ATOM 1335 C C . PRO A 1 169 ? -13.185 -4.778 3.297 1.00 96.00 169 PRO A C 1
ATOM 1337 O O . PRO A 1 169 ? -14.225 -5.106 3.860 1.00 96.00 169 PRO A O 1
ATOM 1340 N N . ASN A 1 170 ? -12.162 -4.242 3.972 1.00 95.31 170 ASN A N 1
ATOM 1341 C CA . ASN A 1 170 ? -12.184 -4.045 5.424 1.00 95.31 170 ASN A CA 1
ATOM 1342 C C . ASN A 1 170 ? -13.234 -3.008 5.887 1.00 95.31 170 ASN A C 1
ATOM 1344 O O . ASN A 1 170 ? -13.563 -2.934 7.074 1.00 95.31 170 ASN A O 1
ATOM 1348 N N . SER A 1 171 ? -13.803 -2.224 4.969 1.00 96.69 171 SER A N 1
ATOM 1349 C CA . SER A 1 171 ? -14.924 -1.327 5.270 1.00 96.69 171 SER A CA 1
ATOM 1350 C C . SER A 1 171 ? -16.166 -2.074 5.779 1.00 96.69 171 SER A C 1
ATOM 1352 O O . SER A 1 171 ? -16.792 -1.613 6.730 1.00 96.69 171 SER A O 1
ATOM 1354 N N . ILE A 1 172 ? -16.476 -3.260 5.241 1.00 96.38 172 ILE A N 1
ATOM 1355 C CA . ILE A 1 172 ? -17.666 -4.049 5.607 1.00 96.38 172 ILE A CA 1
ATOM 1356 C C . ILE A 1 172 ? -17.651 -4.525 7.067 1.00 96.38 172 ILE A C 1
ATOM 1358 O O . ILE A 1 172 ? -18.586 -4.188 7.797 1.00 96.38 172 ILE A O 1
ATOM 1362 N N . PRO A 1 173 ? -16.620 -5.250 7.555 1.00 95.69 173 PRO A N 1
ATOM 1363 C CA . PRO A 1 173 ? -16.572 -5.623 8.965 1.00 95.69 173 PRO A CA 1
ATOM 1364 C C . PRO A 1 173 ? -16.522 -4.384 9.864 1.00 95.69 173 PRO A C 1
ATOM 1366 O O . PRO A 1 173 ? -17.120 -4.384 10.933 1.00 95.69 173 PRO A O 1
ATOM 1369 N N . THR A 1 174 ? -15.882 -3.293 9.426 1.00 95.00 174 THR A N 1
ATOM 1370 C CA . THR A 1 174 ? -15.880 -2.040 10.196 1.00 95.00 174 THR A CA 1
ATOM 1371 C C . THR A 1 174 ? -17.299 -1.485 10.364 1.00 95.00 174 THR A C 1
ATOM 1373 O O . THR A 1 174 ? -17.680 -1.147 11.480 1.00 95.00 174 THR A O 1
ATOM 1376 N N . LEU A 1 175 ? -18.106 -1.440 9.299 1.00 94.94 175 LEU A N 1
ATOM 1377 C CA . LEU A 1 175 ? -19.509 -1.025 9.383 1.00 94.94 175 LEU A CA 1
ATOM 1378 C C . LEU A 1 175 ? -20.324 -1.935 10.302 1.00 94.94 175 LEU A C 1
ATOM 1380 O O . LEU A 1 175 ? -21.107 -1.432 11.105 1.00 94.94 175 LEU A O 1
ATOM 1384 N N . TYR A 1 176 ? -20.107 -3.250 10.235 1.00 94.69 176 TYR A N 1
ATOM 1385 C CA . TYR A 1 176 ? -20.743 -4.198 11.148 1.00 94.69 176 TYR A CA 1
ATOM 1386 C C . TYR A 1 176 ? -20.450 -3.836 12.612 1.00 94.69 176 TYR A C 1
ATOM 1388 O O . TYR A 1 176 ? -21.375 -3.685 13.408 1.00 94.69 176 TYR A O 1
ATOM 1396 N N . TYR A 1 177 ? -19.178 -3.609 12.956 1.00 92.50 177 TYR A N 1
ATOM 1397 C CA . TYR A 1 177 ? -18.772 -3.236 14.315 1.00 92.50 177 TYR A CA 1
ATOM 1398 C C . TYR A 1 177 ? -19.228 -1.840 14.751 1.00 92.50 177 TYR A C 1
ATOM 1400 O O . TYR A 1 177 ? -19.275 -1.578 15.948 1.00 92.50 177 TYR A O 1
ATOM 1408 N N . VAL A 1 178 ? -19.563 -0.943 13.823 1.00 92.31 178 VAL A N 1
ATOM 1409 C CA . VAL A 1 178 ? -20.121 0.376 14.159 1.00 92.31 178 VAL A CA 1
ATOM 1410 C C . VAL A 1 178 ? -21.635 0.298 14.363 1.00 92.31 178 VAL A C 1
ATOM 1412 O O . VAL A 1 178 ? -22.158 0.916 15.281 1.00 92.31 178 VAL A O 1
ATOM 1415 N N . ILE A 1 179 ? -22.348 -0.467 13.537 1.00 94.38 179 ILE A N 1
ATOM 1416 C CA . ILE A 1 179 ? -23.817 -0.481 13.525 1.00 94.38 179 ILE A CA 1
ATOM 1417 C C . ILE A 1 179 ? -24.378 -1.461 14.561 1.00 94.38 179 ILE A C 1
ATOM 1419 O O . ILE A 1 179 ? -25.274 -1.106 15.328 1.00 94.38 179 ILE A O 1
ATOM 1423 N N . ILE A 1 180 ? -23.866 -2.694 14.604 1.00 95.38 180 ILE A N 1
ATOM 1424 C CA . ILE A 1 180 ? -24.460 -3.768 15.412 1.00 95.38 180 ILE A CA 1
ATOM 1425 C C . ILE A 1 180 ? -24.383 -3.477 16.915 1.00 95.38 180 ILE A C 1
ATOM 1427 O O . ILE A 1 180 ? -25.418 -3.595 17.572 1.00 95.38 180 ILE A O 1
ATOM 1431 N N . PRO A 1 181 ? -23.246 -3.026 17.481 1.00 93.88 181 PRO A N 1
ATOM 1432 C CA . PRO A 1 181 ? -23.194 -2.663 18.894 1.00 93.88 181 PRO A CA 1
ATOM 1433 C C . PRO A 1 181 ? -24.127 -1.512 19.266 1.00 93.88 181 PRO A C 1
ATOM 1435 O O . PRO A 1 181 ? -24.764 -1.567 20.315 1.00 93.88 181 PRO A O 1
ATOM 1438 N N . SER A 1 182 ? -24.271 -0.505 18.401 1.00 94.19 182 SER A N 1
ATOM 1439 C CA . SER A 1 182 ? -25.196 0.607 18.639 1.00 94.19 182 SER A CA 1
ATOM 1440 C C . SER A 1 182 ? -26.659 0.159 18.629 1.00 94.19 182 SER A C 1
ATOM 1442 O O . SER A 1 182 ? -27.435 0.582 19.485 1.00 94.19 182 SER A O 1
ATOM 1444 N N . LEU A 1 183 ? -27.043 -0.727 17.705 1.00 95.75 183 LEU A N 1
ATOM 1445 C CA . LEU A 1 183 ? -28.396 -1.289 17.666 1.00 95.75 183 LEU A CA 1
ATOM 1446 C C . LEU A 1 183 ? -28.674 -2.211 18.856 1.00 95.75 183 LEU A C 1
ATOM 1448 O O . LEU A 1 183 ? -29.760 -2.154 19.430 1.00 95.75 183 LEU A O 1
ATOM 1452 N N . ALA A 1 184 ? -27.703 -3.037 19.246 1.00 95.69 184 ALA A N 1
ATOM 1453 C CA . ALA A 1 184 ? -27.829 -3.905 20.409 1.00 95.69 184 ALA A CA 1
ATOM 1454 C C . ALA A 1 184 ? -27.995 -3.090 21.697 1.00 95.69 184 ALA A C 1
ATOM 1456 O O . ALA A 1 184 ? -28.889 -3.388 22.486 1.00 95.69 184 ALA A O 1
ATOM 1457 N N . LEU A 1 185 ? -27.226 -2.004 21.853 1.00 94.19 185 LEU A N 1
ATOM 1458 C CA . LEU A 1 185 ? -27.371 -1.066 22.966 1.00 94.19 185 LEU A CA 1
ATOM 1459 C C . LEU A 1 185 ? -28.778 -0.452 23.009 1.00 94.19 185 LEU A C 1
ATOM 1461 O O . LEU A 1 185 ? -29.405 -0.440 24.063 1.00 94.19 185 LEU A O 1
ATOM 1465 N N . LEU A 1 186 ? -29.305 -0.009 21.862 1.00 96.06 186 LEU A N 1
ATOM 1466 C CA . LEU A 1 186 ? -30.660 0.546 21.764 1.00 96.06 186 LEU A CA 1
ATOM 1467 C C . LEU A 1 186 ? -31.748 -0.479 22.130 1.00 96.06 186 LEU A C 1
ATOM 1469 O O . LEU A 1 186 ? -32.800 -0.114 22.648 1.00 96.06 186 LEU A O 1
ATOM 1473 N N . LYS A 1 187 ? -31.511 -1.762 21.842 1.00 96.06 187 LYS A N 1
ATOM 1474 C CA . LYS A 1 187 ? -32.440 -2.864 22.128 1.00 96.06 187 LYS A CA 1
ATOM 1475 C C . LYS A 1 187 ? -32.222 -3.517 23.496 1.00 96.06 187 LYS A C 1
ATOM 1477 O O . LYS A 1 187 ? -32.970 -4.430 23.829 1.00 96.06 187 LYS A O 1
ATOM 1482 N N . GLY A 1 188 ? -31.221 -3.086 24.266 1.00 94.06 188 GLY A N 1
ATOM 1483 C CA . GLY A 1 188 ? -30.852 -3.722 25.534 1.00 94.06 188 GLY A CA 1
ATOM 1484 C C . GLY A 1 188 ? -30.323 -5.154 25.378 1.00 94.06 188 GLY A C 1
ATOM 1485 O O . GLY A 1 188 ? -30.413 -5.945 26.311 1.00 94.06 188 GLY A O 1
ATOM 1486 N N . ILE A 1 189 ? -29.798 -5.511 24.202 1.00 95.06 189 ILE A N 1
ATOM 1487 C CA . ILE A 1 189 ? -29.226 -6.834 23.933 1.00 95.06 189 ILE A CA 1
ATOM 1488 C C . ILE A 1 189 ? -27.754 -6.815 24.347 1.00 95.06 189 ILE A C 1
ATOM 1490 O O . ILE A 1 189 ? -26.963 -6.044 23.800 1.00 95.06 189 ILE A O 1
ATOM 1494 N N . SER A 1 190 ? -27.364 -7.685 25.279 1.00 91.44 190 SER A N 1
ATOM 1495 C CA . SER A 1 190 ? -25.955 -7.827 25.650 1.00 91.44 190 SER A CA 1
ATOM 1496 C C . SER A 1 190 ? -25.183 -8.585 24.569 1.00 91.44 190 SER A C 1
ATOM 1498 O O . SER A 1 190 ? -25.475 -9.747 24.294 1.00 91.44 190 SER A O 1
ATOM 1500 N N . LEU A 1 191 ? -24.190 -7.934 23.954 1.00 90.81 191 LEU A N 1
ATOM 1501 C CA . LEU A 1 191 ? -23.278 -8.567 22.985 1.00 90.81 191 LEU A CA 1
ATOM 1502 C C . LEU A 1 191 ? -22.018 -9.148 23.629 1.00 90.81 191 LEU A C 1
ATOM 1504 O O . LEU A 1 191 ? -21.361 -10.000 23.036 1.00 90.81 191 LEU A O 1
ATOM 1508 N N . PHE A 1 192 ? -21.660 -8.651 24.810 1.00 89.88 192 PHE A N 1
ATOM 1509 C CA . PHE A 1 192 ? -20.462 -9.051 25.533 1.00 89.88 192 PHE A CA 1
ATOM 1510 C C . PHE A 1 192 ? -20.854 -9.744 26.843 1.00 89.88 192 PHE A C 1
ATOM 1512 O O . PHE A 1 192 ? -21.945 -9.489 27.366 1.00 89.88 192 PHE A O 1
ATOM 1519 N N . PRO A 1 193 ? -19.994 -10.628 27.378 1.00 92.44 193 PRO A N 1
ATOM 1520 C CA . PRO A 1 193 ? -20.183 -11.165 28.719 1.00 92.44 193 PRO A CA 1
ATOM 1521 C C . PRO A 1 193 ? -20.220 -10.056 29.785 1.00 92.44 193 PRO A C 1
ATOM 1523 O O . PRO A 1 193 ? -19.762 -8.934 29.572 1.00 92.44 193 PRO A O 1
ATOM 1526 N N . GLU A 1 194 ? -20.757 -10.371 30.961 1.00 91.38 194 GLU A N 1
ATOM 1527 C CA . GLU A 1 194 ? -20.717 -9.451 32.101 1.00 91.38 194 GLU A CA 1
ATOM 1528 C C . GLU A 1 194 ? -19.277 -9.200 32.561 1.00 91.38 194 GLU A C 1
ATOM 1530 O O . GLU A 1 194 ? -18.450 -10.106 32.518 1.00 91.38 194 GLU A O 1
ATOM 1535 N N . ILE A 1 195 ? -18.980 -8.000 33.073 1.00 89.31 195 ILE A N 1
ATOM 1536 C CA . ILE A 1 195 ? -17.632 -7.613 33.547 1.00 89.31 195 ILE A CA 1
ATOM 1537 C C . ILE A 1 195 ? -17.102 -8.559 34.639 1.00 89.31 195 ILE A C 1
ATOM 1539 O O . ILE A 1 195 ? -15.899 -8.787 34.733 1.00 89.31 195 ILE A O 1
ATOM 1543 N N . THR A 1 196 ? -17.996 -9.132 35.440 1.00 92.94 196 THR A N 1
ATOM 1544 C CA . THR A 1 196 ? -17.703 -10.124 36.487 1.00 92.94 196 THR A CA 1
ATOM 1545 C C . THR A 1 196 ? -17.378 -11.511 35.931 1.00 92.94 196 THR A C 1
ATOM 1547 O O . THR A 1 196 ? -16.814 -12.345 36.638 1.00 92.94 196 THR A O 1
ATOM 1550 N N . SER A 1 197 ? -17.730 -11.782 34.674 1.00 94.88 197 SER A N 1
ATOM 1551 C CA . SER A 1 197 ? -17.515 -13.071 34.035 1.00 94.88 197 SER A CA 1
ATOM 1552 C C . SER A 1 197 ? -16.039 -13.266 33.678 1.00 94.88 197 SER A C 1
ATOM 1554 O O . SER A 1 197 ? -15.449 -12.403 33.019 1.00 94.88 197 SER A O 1
ATOM 1556 N N . PRO A 1 198 ? -15.442 -14.437 33.973 1.00 93.25 198 PRO A N 1
ATOM 1557 C CA . PRO A 1 198 ? -14.097 -14.776 33.503 1.00 93.25 198 PRO A CA 1
ATOM 1558 C C . PRO A 1 198 ? -13.937 -14.645 31.980 1.00 93.25 198 PRO A C 1
ATOM 1560 O O . PRO A 1 198 ? -12.849 -14.326 31.492 1.00 93.25 198 PRO A O 1
ATOM 1563 N N . TRP A 1 199 ? -15.031 -14.818 31.229 1.00 93.50 199 TRP A N 1
ATOM 1564 C CA . TRP A 1 199 ? -15.084 -14.680 29.774 1.00 93.50 199 TRP A CA 1
ATOM 1565 C C . TRP A 1 199 ? -14.855 -13.254 29.259 1.00 93.50 199 TRP A C 1
ATOM 1567 O O . TRP A 1 199 ? -14.637 -13.092 28.062 1.00 93.50 199 TRP A O 1
ATOM 1577 N N . MET A 1 200 ? -14.841 -12.227 30.119 1.00 94.00 200 MET A N 1
ATOM 1578 C CA . MET A 1 200 ? -14.433 -10.872 29.720 1.00 94.00 200 MET A CA 1
ATOM 1579 C C . MET A 1 200 ? -12.923 -10.700 29.580 1.00 94.00 200 MET A C 1
ATOM 1581 O O . MET A 1 200 ? -12.467 -9.810 28.857 1.00 94.00 200 MET A O 1
ATOM 1585 N N . SER A 1 201 ? -12.139 -11.570 30.217 1.00 93.50 201 SER A N 1
ATOM 1586 C CA . SER A 1 201 ? -10.678 -11.461 30.253 1.00 93.50 201 SER A CA 1
ATOM 1587 C C . SER A 1 201 ? -10.035 -11.411 28.856 1.00 93.50 201 SER A C 1
ATOM 1589 O O . SER A 1 201 ? -9.210 -10.525 28.631 1.00 93.50 201 SER A O 1
ATOM 1591 N N . PRO A 1 202 ? -10.420 -12.258 27.874 1.00 95.06 202 PRO A N 1
ATOM 1592 C CA . PRO A 1 202 ? -9.866 -12.188 26.521 1.00 95.06 202 PRO A CA 1
ATOM 1593 C C . PRO A 1 202 ? -10.155 -10.857 25.811 1.00 95.06 202 PRO A C 1
ATOM 1595 O O . PRO A 1 202 ? -9.291 -10.343 25.103 1.00 95.06 202 PRO A O 1
ATOM 1598 N N . PHE A 1 203 ? -11.336 -10.265 26.019 1.00 93.00 203 PHE A N 1
ATOM 1599 C CA . PHE A 1 203 ? -11.708 -8.988 25.397 1.00 93.00 203 PHE A CA 1
ATOM 1600 C C . PHE A 1 203 ? -10.867 -7.835 25.944 1.00 93.00 203 PHE A C 1
ATOM 1602 O O . PHE A 1 203 ? -10.327 -7.042 25.170 1.00 93.00 203 PHE A O 1
ATOM 1609 N N . ILE A 1 204 ? -10.710 -7.776 27.270 1.00 93.38 204 ILE A N 1
ATOM 1610 C CA . ILE A 1 204 ? -9.861 -6.783 27.938 1.00 93.38 204 ILE A CA 1
ATOM 1611 C C . ILE A 1 204 ? -8.405 -6.968 27.503 1.00 93.38 204 ILE A C 1
ATOM 1613 O O . ILE A 1 204 ? -7.744 -5.995 27.146 1.00 93.38 204 ILE A O 1
ATOM 1617 N N . TYR A 1 205 ? -7.921 -8.212 27.462 1.00 95.44 205 TYR A N 1
ATOM 1618 C CA . TYR A 1 205 ? -6.566 -8.530 27.019 1.00 95.44 205 TYR A CA 1
ATOM 1619 C C . TYR A 1 205 ? -6.293 -8.015 25.601 1.00 95.44 205 TYR A C 1
ATOM 1621 O O . TYR A 1 205 ? -5.342 -7.259 25.395 1.00 95.44 205 TYR A O 1
ATOM 1629 N N . VAL A 1 206 ? -7.147 -8.357 24.629 1.00 95.75 206 VAL A N 1
ATOM 1630 C CA . VAL A 1 206 ? -6.979 -7.919 23.234 1.00 95.75 206 VAL A CA 1
ATOM 1631 C C . VAL A 1 206 ? -7.048 -6.396 23.127 1.00 95.75 206 VAL A C 1
ATOM 1633 O O . VAL A 1 206 ? -6.217 -5.802 22.437 1.00 95.75 206 VAL A O 1
ATOM 1636 N N . LEU A 1 207 ? -7.988 -5.750 23.826 1.00 93.56 207 LEU A N 1
ATOM 1637 C CA . LEU A 1 207 ? -8.118 -4.293 23.833 1.00 93.56 207 LEU A CA 1
ATOM 1638 C C . LEU A 1 207 ? -6.845 -3.617 24.361 1.00 93.56 207 LEU A C 1
ATOM 1640 O O . LEU A 1 207 ? -6.325 -2.704 23.715 1.00 93.56 207 LEU A O 1
ATOM 1644 N N . CYS A 1 208 ? -6.330 -4.062 25.506 1.00 96.19 208 CYS A N 1
ATOM 1645 C CA . CYS A 1 208 ? -5.138 -3.486 26.119 1.00 96.19 208 CYS A CA 1
ATOM 1646 C C . CYS A 1 208 ? -3.899 -3.727 25.253 1.00 96.19 208 CYS A C 1
ATOM 1648 O O . CYS A 1 208 ? -3.237 -2.769 24.854 1.00 96.19 208 CYS A O 1
ATOM 1650 N N . VAL A 1 209 ? -3.621 -4.981 24.887 1.00 97.06 209 VAL A N 1
ATOM 1651 C CA . VAL A 1 209 ? -2.408 -5.348 24.141 1.00 97.06 209 VAL A CA 1
ATOM 1652 C C . VAL A 1 209 ? -2.371 -4.675 22.771 1.00 97.06 209 VAL A C 1
ATOM 1654 O O . VAL A 1 209 ? -1.349 -4.090 22.416 1.00 97.06 209 VAL A O 1
ATOM 1657 N N . LYS A 1 210 ? -3.481 -4.669 22.018 1.00 95.12 210 LYS A N 1
ATOM 1658 C CA . LYS A 1 210 ? -3.538 -4.020 20.696 1.00 95.12 210 LYS A CA 1
ATOM 1659 C C . LYS A 1 210 ? -3.231 -2.526 20.784 1.00 95.12 210 LYS A C 1
ATOM 1661 O O . LYS A 1 210 ? -2.496 -2.003 19.946 1.00 95.12 210 LYS A O 1
ATOM 1666 N N . ASN A 1 211 ? -3.805 -1.822 21.762 1.00 94.56 211 ASN A N 1
ATOM 1667 C CA . ASN A 1 211 ? -3.611 -0.377 21.878 1.00 94.56 211 ASN A CA 1
ATOM 1668 C C . ASN A 1 211 ? -2.228 -0.032 22.438 1.00 94.56 211 ASN A C 1
ATOM 1670 O O . ASN A 1 211 ? -1.584 0.866 21.903 1.00 94.56 211 ASN A O 1
ATOM 1674 N N . MET A 1 212 ? -1.735 -0.779 23.431 1.00 95.94 212 MET A N 1
ATOM 1675 C CA . MET A 1 212 ? -0.382 -0.603 23.967 1.00 95.94 212 MET A CA 1
ATOM 1676 C C . MET A 1 212 ? 0.685 -0.864 22.906 1.00 95.94 212 MET A C 1
ATOM 1678 O O . MET A 1 212 ? 1.585 -0.047 22.740 1.00 95.94 212 MET A O 1
ATOM 1682 N N . TYR A 1 213 ? 0.566 -1.958 22.149 1.00 95.62 213 TYR A N 1
ATOM 1683 C CA . TYR A 1 213 ? 1.518 -2.283 21.089 1.00 95.62 213 TYR A CA 1
ATOM 1684 C C . TYR A 1 213 ? 1.487 -1.245 19.964 1.00 95.62 213 TYR A C 1
ATOM 1686 O O . TYR A 1 213 ? 2.534 -0.758 19.547 1.00 95.62 213 TYR A O 1
ATOM 1694 N N . SER A 1 214 ? 0.293 -0.844 19.512 1.00 94.19 214 SER A N 1
ATOM 1695 C CA . SER A 1 214 ? 0.156 0.194 18.482 1.00 94.19 214 SER A CA 1
ATOM 1696 C C . SER A 1 214 ? 0.753 1.532 18.924 1.00 94.19 214 SER A C 1
ATOM 1698 O O . SER A 1 214 ? 1.366 2.221 18.110 1.00 94.19 214 SER A O 1
ATOM 1700 N N . LEU A 1 215 ? 0.573 1.901 20.193 1.00 95.12 215 LEU A N 1
ATOM 1701 C CA . LEU A 1 215 ? 1.149 3.113 20.758 1.00 95.12 215 LEU A CA 1
ATOM 1702 C C . LEU A 1 215 ? 2.675 3.015 20.846 1.00 95.12 215 LEU A C 1
ATOM 1704 O O . LEU A 1 215 ? 3.379 3.925 20.415 1.00 95.12 215 LEU A O 1
ATOM 1708 N N . TYR A 1 216 ? 3.180 1.894 21.362 1.00 95.50 216 TYR A N 1
ATOM 1709 C CA . TYR A 1 216 ? 4.608 1.622 21.463 1.00 95.50 216 TYR A CA 1
ATOM 1710 C C . TYR A 1 216 ? 5.293 1.675 20.094 1.00 95.50 216 TYR A C 1
ATOM 1712 O O . TYR A 1 216 ? 6.328 2.323 19.958 1.00 95.50 216 TYR A O 1
ATOM 1720 N N . GLU A 1 217 ? 4.711 1.055 19.067 1.00 94.00 217 GLU A N 1
ATOM 1721 C CA . GLU A 1 217 ? 5.249 1.080 17.705 1.00 94.00 217 GLU A CA 1
ATOM 1722 C C . GLU A 1 217 ? 5.303 2.510 17.146 1.00 94.00 217 GLU A C 1
ATOM 1724 O O . GLU A 1 217 ? 6.318 2.914 16.573 1.00 94.00 217 GLU A O 1
ATOM 1729 N N . ALA A 1 218 ? 4.236 3.295 17.339 1.00 92.69 218 ALA A N 1
ATOM 1730 C CA . ALA A 1 218 ? 4.169 4.676 16.869 1.00 92.69 218 ALA A CA 1
ATOM 1731 C C . ALA A 1 218 ? 5.255 5.549 17.518 1.00 92.69 218 ALA A C 1
ATOM 1733 O O . ALA A 1 218 ? 6.033 6.192 16.810 1.00 92.69 218 ALA A O 1
ATOM 1734 N N . LEU A 1 219 ? 5.371 5.498 18.848 1.00 94.12 219 LEU A N 1
ATOM 1735 C CA . LEU A 1 219 ? 6.389 6.240 19.597 1.00 94.12 219 LEU A CA 1
ATOM 1736 C C . LEU A 1 219 ? 7.809 5.782 19.243 1.00 94.12 219 LEU A C 1
ATOM 1738 O O . LEU A 1 219 ? 8.685 6.613 19.018 1.00 94.12 219 LEU A O 1
ATOM 1742 N N . SER A 1 220 ? 8.028 4.472 19.104 1.00 92.25 220 SER A N 1
ATOM 1743 C CA . SER A 1 220 ? 9.327 3.912 18.694 1.00 92.25 220 SER A CA 1
ATOM 1744 C C . SER A 1 220 ? 9.740 4.358 17.287 1.00 92.25 220 SER A C 1
ATOM 1746 O O . SER A 1 220 ? 10.925 4.413 16.963 1.00 92.25 220 SER A O 1
ATOM 1748 N N . CYS A 1 221 ? 8.774 4.714 16.436 1.00 88.81 221 CYS A N 1
ATOM 1749 C CA . CYS A 1 221 ? 9.038 5.261 15.109 1.00 88.81 221 CYS A CA 1
ATOM 1750 C C . CYS A 1 221 ? 9.289 6.774 15.090 1.00 88.81 221 CYS A C 1
ATOM 1752 O O . CYS A 1 221 ? 9.645 7.287 14.025 1.00 88.81 221 CYS A O 1
ATOM 1754 N N . GLY A 1 222 ? 9.143 7.459 16.228 1.00 90.12 222 GLY A N 1
ATOM 1755 C CA . GLY A 1 222 ? 9.271 8.910 16.360 1.00 90.12 222 GLY A CA 1
ATOM 1756 C C . GLY A 1 222 ? 7.965 9.685 16.158 1.00 90.12 222 GLY A C 1
ATOM 1757 O O . GLY A 1 222 ? 8.019 10.891 15.932 1.00 90.12 222 GLY A O 1
ATOM 1758 N N . ASP A 1 223 ? 6.805 9.021 16.202 1.00 91.62 223 ASP A N 1
ATOM 1759 C CA . ASP A 1 223 ? 5.507 9.704 16.193 1.00 91.62 223 ASP A CA 1
ATOM 1760 C C . ASP A 1 223 ? 5.195 10.318 17.572 1.00 91.62 223 ASP A C 1
ATOM 1762 O O . ASP A 1 223 ? 5.790 9.969 18.592 1.00 91.62 223 ASP A O 1
ATOM 1766 N N . THR A 1 224 ? 4.233 11.234 17.615 1.00 95.00 224 THR A N 1
ATOM 1767 C CA . THR A 1 224 ? 3.745 11.857 18.850 1.00 95.00 224 THR A CA 1
ATOM 1768 C C . THR A 1 224 ? 2.483 11.158 19.354 1.00 95.00 224 THR A C 1
ATOM 1770 O O . THR A 1 224 ? 1.727 10.581 18.575 1.00 95.00 224 THR A O 1
ATOM 1773 N N . LEU A 1 225 ? 2.173 11.283 20.652 1.00 94.88 225 LEU A N 1
ATOM 1774 C CA . LEU A 1 225 ? 0.903 10.788 21.213 1.00 94.88 225 LEU A CA 1
ATOM 1775 C C . LEU A 1 225 ? -0.318 11.359 20.471 1.00 94.88 225 LEU A C 1
ATOM 1777 O O . LEU A 1 225 ? -1.279 10.644 20.185 1.00 94.88 225 LEU A O 1
ATOM 1781 N N . LYS A 1 226 ? -0.260 12.652 20.126 1.00 95.62 226 LYS A N 1
ATOM 1782 C CA . LYS A 1 226 ? -1.304 13.342 19.358 1.00 95.62 226 LYS A CA 1
ATOM 1783 C C . LYS A 1 226 ? -1.410 12.794 17.931 1.00 95.62 226 LYS A C 1
ATOM 1785 O O . LYS A 1 226 ? -2.524 12.602 17.448 1.00 95.62 226 LYS A O 1
ATOM 1790 N N . GLY A 1 227 ? -0.277 12.534 17.278 1.00 93.38 227 GLY A N 1
ATOM 1791 C CA . GLY A 1 227 ? -0.204 11.922 15.949 1.00 93.38 227 GLY A CA 1
ATOM 1792 C C . GLY A 1 227 ? -0.832 10.532 15.933 1.00 93.38 227 GLY A C 1
ATOM 1793 O O . GLY A 1 227 ? -1.778 10.298 15.181 1.00 93.38 227 GLY A O 1
ATOM 1794 N N . TRP A 1 228 ? -0.427 9.669 16.866 1.00 94.12 228 TRP A N 1
ATOM 1795 C CA . TRP A 1 228 ? -1.009 8.338 17.033 1.00 94.12 228 TRP A CA 1
ATOM 1796 C C . TRP A 1 228 ? -2.525 8.385 17.264 1.00 94.12 228 TRP A C 1
ATOM 1798 O O . TRP A 1 228 ? -3.277 7.658 16.610 1.00 94.12 228 TRP A O 1
ATOM 1808 N N . TRP A 1 229 ? -2.998 9.262 18.156 1.00 94.56 229 TRP A N 1
ATOM 1809 C CA . TRP A 1 229 ? -4.429 9.406 18.431 1.00 94.56 229 TRP A CA 1
ATOM 1810 C C . TRP A 1 229 ? -5.210 9.867 17.193 1.00 94.56 229 TRP A C 1
ATOM 1812 O O . TRP A 1 229 ? -6.278 9.333 16.881 1.00 94.56 229 TRP A O 1
ATOM 1822 N N . ASN A 1 230 ? -4.659 10.824 16.444 1.00 93.75 230 ASN A N 1
ATOM 1823 C CA . ASN A 1 230 ? -5.236 11.272 15.181 1.00 93.75 230 ASN A CA 1
ATOM 1824 C C . ASN A 1 230 ? -5.264 10.148 14.136 1.00 93.75 230 ASN A C 1
ATOM 1826 O O . ASN A 1 230 ? -6.272 10.004 13.445 1.00 93.75 230 ASN A O 1
ATOM 1830 N N . GLU A 1 231 ? -4.231 9.307 14.056 1.00 91.62 231 GLU A N 1
ATOM 1831 C CA . GLU A 1 231 ? -4.219 8.138 13.172 1.00 91.62 231 GLU A CA 1
ATOM 1832 C C . GLU A 1 231 ? -5.311 7.122 13.527 1.00 91.62 231 GLU A C 1
ATOM 1834 O O . GLU A 1 231 ? -5.989 6.635 12.620 1.00 91.62 231 GLU A O 1
ATOM 1839 N N . GLN A 1 232 ? -5.556 6.843 14.817 1.00 91.69 232 GLN A N 1
ATOM 1840 C CA . GLN A 1 232 ? -6.661 5.959 15.229 1.00 91.69 232 GLN A CA 1
ATOM 1841 C C . GLN A 1 232 ? -8.023 6.510 14.773 1.00 91.69 232 GLN A C 1
ATOM 1843 O O . GLN A 1 232 ? -8.866 5.761 14.271 1.00 91.69 232 GLN A O 1
ATOM 1848 N N . ARG A 1 233 ? -8.234 7.829 14.878 1.00 92.56 233 ARG A N 1
ATOM 1849 C CA . ARG A 1 233 ? -9.463 8.488 14.404 1.00 92.56 233 ARG A CA 1
ATOM 1850 C C . ARG A 1 233 ? -9.579 8.425 12.883 1.00 92.56 233 ARG A C 1
ATOM 1852 O O . ARG A 1 233 ? -10.596 7.980 12.351 1.00 92.56 233 ARG A O 1
ATOM 1859 N N . MET A 1 234 ? -8.523 8.819 12.175 1.00 94.00 234 MET A N 1
ATOM 1860 C CA . MET A 1 234 ? -8.493 8.832 10.712 1.00 94.00 234 MET A CA 1
ATOM 1861 C C . MET A 1 234 ? -8.612 7.435 10.112 1.00 94.00 234 MET A C 1
ATOM 1863 O O . MET A 1 234 ? -9.171 7.266 9.032 1.00 94.00 234 MET A O 1
ATOM 1867 N N . TRP A 1 235 ? -8.112 6.406 10.793 1.00 91.75 235 TRP A N 1
ATOM 1868 C CA . TRP A 1 235 ? -8.313 5.011 10.412 1.00 91.75 235 TRP A CA 1
ATOM 1869 C C . TRP A 1 235 ? -9.800 4.648 10.325 1.00 91.75 235 TRP A C 1
ATOM 1871 O O . TRP A 1 235 ? -10.214 4.057 9.326 1.00 91.75 235 TRP A O 1
ATOM 1881 N N . MET A 1 236 ? -10.612 5.059 11.303 1.00 93.19 236 MET A N 1
ATOM 1882 C CA . MET A 1 236 ? -12.055 4.803 11.292 1.00 93.19 236 MET A CA 1
ATOM 1883 C C . MET A 1 236 ? -12.745 5.600 10.184 1.00 93.19 236 MET A C 1
ATOM 1885 O O . MET A 1 236 ? -13.476 5.016 9.387 1.00 93.19 236 MET A O 1
ATOM 1889 N N . VAL A 1 237 ? -12.450 6.904 10.081 1.00 95.25 237 VAL A N 1
ATOM 1890 C CA . VAL A 1 237 ? -13.033 7.790 9.058 1.00 95.25 237 VAL A CA 1
ATOM 1891 C C . VAL A 1 237 ? -12.774 7.241 7.654 1.00 95.25 237 VAL A C 1
ATOM 1893 O O . VAL A 1 237 ? -13.716 7.085 6.881 1.00 95.25 237 VAL A O 1
ATOM 1896 N N . ARG A 1 238 ? -11.527 6.871 7.328 1.00 96.06 238 ARG A N 1
ATOM 1897 C CA . ARG A 1 238 ? -11.161 6.300 6.017 1.00 96.06 238 ARG A CA 1
ATOM 1898 C C . ARG A 1 238 ? -11.943 5.024 5.698 1.00 96.06 238 ARG A C 1
ATOM 1900 O O . ARG A 1 238 ? -12.385 4.850 4.566 1.00 96.06 238 ARG A O 1
ATOM 1907 N N . ARG A 1 239 ? -12.130 4.140 6.684 1.00 95.88 239 ARG A N 1
ATOM 1908 C CA . ARG A 1 239 ? -12.797 2.841 6.498 1.00 95.88 239 ARG A CA 1
ATOM 1909 C C . ARG A 1 239 ? -14.280 2.966 6.189 1.00 95.88 239 ARG A C 1
ATOM 1911 O O . ARG A 1 239 ? -14.755 2.295 5.281 1.00 95.88 239 ARG A O 1
ATOM 1918 N N . ILE A 1 240 ? -14.989 3.824 6.919 1.00 95.31 240 ILE A N 1
ATOM 1919 C CA . ILE A 1 240 ? -16.434 4.022 6.730 1.00 95.31 240 ILE A CA 1
ATOM 1920 C C . ILE A 1 240 ? -16.760 4.957 5.556 1.00 95.31 240 ILE A C 1
ATOM 1922 O O . ILE A 1 240 ? -17.907 5.012 5.131 1.00 95.31 240 ILE A O 1
ATOM 1926 N N . THR A 1 241 ? -15.769 5.688 5.029 1.00 95.88 241 THR A N 1
ATOM 1927 C CA . THR A 1 241 ? -15.931 6.589 3.876 1.00 95.88 241 THR A CA 1
ATOM 1928 C C . THR A 1 241 ? -15.136 6.099 2.664 1.00 95.88 241 THR A C 1
ATOM 1930 O O . THR A 1 241 ? -15.646 5.300 1.886 1.00 95.88 241 THR A O 1
ATOM 1933 N N . SER A 1 242 ? -13.887 6.541 2.491 1.00 96.75 242 SER A N 1
ATOM 1934 C CA . SER A 1 242 ? -13.031 6.273 1.331 1.00 96.75 242 SER A CA 1
ATOM 1935 C C . SER A 1 242 ? -12.999 4.807 0.912 1.00 96.75 242 SER A C 1
ATOM 1937 O O . SER A 1 242 ? -13.149 4.510 -0.268 1.00 96.75 242 SER A O 1
ATOM 1939 N N . TYR A 1 243 ? -12.810 3.891 1.864 1.00 97.25 243 TYR A N 1
ATOM 1940 C CA . TYR A 1 243 ? -12.667 2.462 1.578 1.00 97.25 243 TYR A CA 1
ATOM 1941 C C . TYR A 1 243 ? -14.005 1.814 1.244 1.00 97.25 243 TYR A C 1
ATOM 1943 O O . TYR A 1 243 ? -14.046 0.948 0.375 1.00 97.25 243 TYR A O 1
ATOM 1951 N N . LEU A 1 244 ? -15.091 2.266 1.878 1.00 96.69 244 LEU A N 1
ATOM 1952 C CA . LEU A 1 244 ? -16.445 1.854 1.526 1.00 96.69 244 LEU A CA 1
ATOM 1953 C C . LEU A 1 244 ? -16.784 2.285 0.095 1.00 96.69 244 LEU A C 1
ATOM 1955 O O . LEU A 1 244 ? -17.170 1.448 -0.712 1.00 96.69 244 LEU A O 1
ATOM 1959 N N . TYR A 1 245 ? -16.557 3.557 -0.248 1.00 95.19 245 TYR A N 1
ATOM 1960 C CA . TYR A 1 245 ? -16.780 4.060 -1.607 1.00 95.19 245 TYR A CA 1
ATOM 1961 C C . TYR A 1 245 ? -15.867 3.385 -2.638 1.00 95.19 245 TYR A C 1
ATOM 1963 O O . TYR A 1 245 ? -16.304 3.049 -3.736 1.00 95.19 245 TYR A O 1
ATOM 1971 N N . GLY A 1 246 ? -14.600 3.148 -2.289 1.00 94.44 246 GLY A N 1
ATOM 1972 C CA . GLY A 1 246 ? -13.674 2.398 -3.135 1.00 94.44 246 GLY A CA 1
ATOM 1973 C C . GLY A 1 246 ? -14.142 0.960 -3.373 1.00 94.44 246 GLY A C 1
ATOM 1974 O O . GLY A 1 246 ? -14.068 0.473 -4.501 1.00 94.44 246 GLY A O 1
ATOM 1975 N N . LEU A 1 247 ? -14.682 0.295 -2.346 1.00 95.75 247 LEU A N 1
ATOM 1976 C CA . LEU A 1 247 ? -15.261 -1.043 -2.457 1.00 95.75 247 LEU A CA 1
ATOM 1977 C C . LEU A 1 247 ? -16.485 -1.039 -3.376 1.00 95.75 247 LEU A C 1
ATOM 1979 O O . LEU A 1 247 ? -16.531 -1.824 -4.323 1.00 95.75 247 LEU A O 1
ATOM 1983 N N . THR A 1 248 ? -17.450 -0.148 -3.131 1.00 93.62 248 THR A N 1
ATOM 1984 C CA . THR A 1 248 ? -18.681 -0.066 -3.931 1.00 93.62 248 THR A CA 1
ATOM 1985 C C . THR A 1 248 ? -18.380 0.224 -5.393 1.00 93.62 248 THR A C 1
ATOM 1987 O O . THR A 1 248 ? -18.947 -0.424 -6.270 1.00 93.62 248 THR A O 1
ATOM 1990 N N . ASP A 1 249 ? -17.461 1.150 -5.675 1.00 91.31 249 ASP A N 1
ATOM 1991 C CA . ASP A 1 249 ? -17.110 1.501 -7.049 1.00 91.31 249 ASP A CA 1
ATOM 1992 C C . ASP A 1 249 ? -16.372 0.362 -7.750 1.00 91.31 249 ASP A C 1
ATOM 1994 O O . ASP A 1 249 ? -16.675 0.068 -8.905 1.00 91.31 249 ASP A O 1
ATOM 1998 N N . THR A 1 250 ? -15.465 -0.332 -7.056 1.00 91.00 250 THR A N 1
ATOM 1999 C CA . THR A 1 250 ? -14.769 -1.498 -7.625 1.00 91.00 250 THR A CA 1
ATOM 2000 C C . THR A 1 250 ? -15.751 -2.628 -7.939 1.00 91.00 250 THR A C 1
ATOM 2002 O O . THR A 1 250 ? -15.707 -3.193 -9.028 1.00 91.00 250 THR A O 1
ATOM 2005 N N . VAL A 1 251 ? -16.689 -2.928 -7.033 1.00 90.94 251 VAL A N 1
ATOM 2006 C CA . VAL A 1 251 ? -17.724 -3.952 -7.263 1.00 90.94 251 VAL A CA 1
ATOM 2007 C C . VAL A 1 251 ? -18.630 -3.565 -8.432 1.00 90.94 251 VAL A C 1
ATOM 2009 O O . VAL A 1 251 ? -18.880 -4.388 -9.308 1.00 90.94 251 VAL A O 1
ATOM 2012 N N . ARG A 1 252 ? -19.079 -2.305 -8.509 1.00 89.19 252 ARG A N 1
ATOM 2013 C CA . ARG A 1 252 ? -19.880 -1.817 -9.646 1.00 89.19 252 ARG A CA 1
ATOM 2014 C C . ARG A 1 252 ? -19.140 -1.964 -10.974 1.00 89.19 252 ARG A C 1
ATOM 2016 O O . ARG A 1 252 ? -19.757 -2.365 -11.957 1.00 89.19 252 ARG A O 1
ATOM 2023 N N . LYS A 1 253 ? -17.833 -1.690 -10.998 1.00 85.56 253 LYS A N 1
ATOM 2024 C CA . LYS A 1 253 ? -16.987 -1.881 -12.185 1.00 85.56 253 LYS A CA 1
ATOM 2025 C C . LYS A 1 253 ? -16.881 -3.349 -12.581 1.00 85.56 253 LYS A C 1
ATOM 2027 O O . LYS A 1 253 ? -17.050 -3.659 -13.755 1.00 85.56 253 LYS A O 1
ATOM 2032 N N . LEU A 1 254 ? -16.663 -4.247 -11.618 1.00 84.88 254 LEU A N 1
ATOM 2033 C CA . LEU A 1 254 ? -16.628 -5.692 -11.877 1.00 84.88 254 LEU A CA 1
ATOM 2034 C C . LEU A 1 254 ? -17.946 -6.221 -12.455 1.00 84.88 254 LEU A C 1
ATOM 2036 O O . LEU A 1 254 ? -17.930 -7.112 -13.295 1.00 84.88 254 LEU A O 1
ATOM 2040 N N . LEU A 1 255 ? -19.078 -5.650 -12.039 1.00 85.56 255 LEU A N 1
ATOM 2041 C CA . LEU A 1 255 ? -20.405 -5.983 -12.562 1.00 85.56 255 LEU A CA 1
ATOM 2042 C C . LEU A 1 255 ? -20.731 -5.295 -13.905 1.00 85.56 255 LEU A C 1
ATOM 2044 O O . LEU A 1 255 ? -21.844 -5.440 -14.402 1.00 85.56 255 LEU A O 1
ATOM 2048 N N . GLY A 1 256 ? -19.807 -4.519 -14.484 1.00 81.75 256 GLY A N 1
ATOM 2049 C CA . GLY A 1 256 ? -20.022 -3.793 -15.741 1.00 81.75 256 GLY A CA 1
ATOM 2050 C C . GLY A 1 256 ? -20.959 -2.582 -15.631 1.00 81.75 256 GLY A C 1
ATOM 2051 O O . GLY A 1 256 ? -21.406 -2.054 -16.645 1.00 81.75 256 GLY A O 1
ATOM 2052 N N . LEU A 1 257 ? -21.257 -2.116 -14.413 1.00 72.06 257 LEU A N 1
ATOM 2053 C CA . LEU A 1 257 ? -22.227 -1.045 -14.142 1.00 72.06 257 LEU A CA 1
ATOM 2054 C C . LEU A 1 257 ? -21.622 0.370 -14.198 1.00 72.06 257 LEU A C 1
ATOM 2056 O O . LEU A 1 257 ? -22.347 1.356 -14.050 1.00 72.06 257 LEU A O 1
ATOM 2060 N N . SER A 1 258 ? -20.301 0.504 -14.350 1.00 67.00 258 SER A N 1
ATOM 2061 C CA . SER A 1 258 ? -19.618 1.800 -14.458 1.00 67.00 258 SER A CA 1
ATOM 2062 C C . SER A 1 258 ? -18.297 1.709 -15.232 1.00 67.00 258 SER A C 1
ATOM 2064 O O . SER A 1 258 ? -17.619 0.683 -15.222 1.00 67.00 258 SER A O 1
ATOM 2066 N N . LYS A 1 259 ? -17.916 2.807 -15.906 1.00 58.28 259 LYS A N 1
ATOM 2067 C CA . LYS A 1 259 ? -16.608 2.957 -16.573 1.00 58.28 259 LYS A CA 1
ATOM 2068 C C . LYS A 1 259 ? -15.532 3.437 -15.588 1.00 58.28 259 LYS A C 1
ATOM 2070 O O . LYS A 1 259 ? -15.830 4.003 -14.535 1.00 58.28 259 LYS A O 1
ATOM 2075 N N . MET A 1 260 ? -14.261 3.210 -15.925 1.00 51.78 260 MET A N 1
ATOM 2076 C CA . MET A 1 260 ? -13.122 3.601 -15.092 1.00 51.78 260 MET A CA 1
ATOM 2077 C C . MET A 1 260 ? -12.874 5.118 -15.178 1.00 51.78 260 MET A C 1
ATOM 2079 O O . MET A 1 260 ? -12.203 5.585 -16.089 1.00 51.78 260 MET A O 1
ATOM 2083 N N . THR A 1 261 ? -13.418 5.899 -14.240 1.00 51.44 261 THR A N 1
ATOM 2084 C CA . THR A 1 261 ? -13.144 7.346 -14.158 1.00 51.44 261 THR A CA 1
ATOM 2085 C C . THR A 1 261 ? -11.994 7.614 -13.189 1.00 51.44 261 THR A C 1
ATOM 2087 O O . THR A 1 261 ? -12.146 7.448 -11.978 1.00 51.44 261 THR A O 1
ATOM 2090 N N . PHE A 1 262 ? -10.842 8.041 -13.710 1.00 47.34 262 PHE A N 1
ATOM 2091 C CA . PHE A 1 262 ? -9.741 8.558 -12.899 1.00 47.34 262 PHE A CA 1
ATOM 2092 C C . PHE A 1 262 ? -9.976 10.050 -12.642 1.00 47.34 262 PHE A C 1
ATOM 2094 O O . PHE A 1 262 ? -9.740 10.886 -13.509 1.00 47.34 262 PHE A O 1
ATOM 2101 N N . ALA A 1 263 ? -10.485 10.405 -11.462 1.00 47.22 263 ALA A N 1
ATOM 2102 C CA . ALA A 1 263 ? -10.430 11.800 -11.025 1.00 47.22 263 ALA A CA 1
ATOM 2103 C C . ALA A 1 263 ? -8.975 12.128 -10.645 1.00 47.22 263 ALA A C 1
ATOM 2105 O O . ALA A 1 263 ? -8.300 11.264 -10.097 1.00 47.22 263 ALA A O 1
ATOM 2106 N N . VAL A 1 264 ? -8.484 13.345 -10.891 1.00 44.12 264 VAL A N 1
ATOM 2107 C CA . VAL A 1 264 ? -7.170 13.829 -10.406 1.00 44.12 264 VAL A CA 1
ATOM 2108 C C . VAL A 1 264 ? -7.381 14.589 -9.090 1.00 44.12 264 VAL A C 1
ATOM 2110 O O . VAL A 1 264 ? -8.443 15.166 -8.875 1.00 44.12 264 VAL A O 1
ATOM 2113 N N . THR A 1 265 ? -6.461 14.511 -8.118 1.00 44.66 265 THR A N 1
ATOM 2114 C CA . THR A 1 265 ? -6.614 15.221 -6.828 1.00 44.66 265 THR A CA 1
ATOM 2115 C C . THR A 1 265 ? -5.925 16.546 -7.032 1.00 44.66 265 THR A C 1
ATOM 2117 O O . THR A 1 265 ? -4.715 16.553 -7.261 1.00 44.66 265 THR A O 1
ATOM 2120 N N . SER A 1 266 ? -6.668 17.647 -6.966 1.00 43.62 266 SER A N 1
ATOM 2121 C CA . SER A 1 266 ? -6.048 18.965 -6.931 1.00 43.62 266 SER A CA 1
ATOM 2122 C C . SER A 1 266 ? -5.208 19.075 -5.657 1.00 43.62 266 SER A C 1
ATOM 2124 O O . SER A 1 266 ? -5.670 18.759 -4.562 1.00 43.62 266 SER A O 1
ATOM 2126 N N . LYS A 1 267 ? -3.944 19.476 -5.810 1.00 46.88 267 LYS A N 1
ATOM 2127 C CA . LYS A 1 267 ? -3.038 19.797 -4.691 1.00 46.88 267 LYS A CA 1
ATOM 2128 C C . LYS A 1 267 ? -2.998 21.302 -4.396 1.00 46.88 267 LYS A C 1
ATOM 2130 O O . LYS A 1 267 ? -2.115 21.763 -3.686 1.00 46.88 267 LYS A O 1
ATOM 2135 N N . VAL A 1 268 ? -3.931 22.056 -4.974 1.00 51.19 268 VAL A N 1
ATOM 2136 C CA . VAL A 1 268 ? -4.077 23.501 -4.793 1.00 51.19 268 VAL A CA 1
ATOM 2137 C C . VAL A 1 268 ? -5.260 23.717 -3.856 1.00 51.19 268 VAL A C 1
ATOM 2139 O O . VAL A 1 268 ? -6.347 23.204 -4.122 1.00 51.19 268 VAL A O 1
ATOM 2142 N N . SER A 1 269 ? -5.032 24.403 -2.739 1.00 49.00 269 SER A N 1
ATOM 2143 C CA . SER A 1 269 ? -6.088 24.901 -1.852 1.00 49.00 269 SER A CA 1
ATOM 2144 C C . SER A 1 269 ? -6.665 26.200 -2.411 1.00 49.00 269 SER A C 1
ATOM 2146 O O . SER A 1 269 ? -5.912 27.018 -2.939 1.00 49.00 269 SER A O 1
ATOM 2148 N N . GLU A 1 270 ? -7.970 26.420 -2.266 1.00 52.88 270 GLU A N 1
ATOM 2149 C CA . GLU A 1 270 ? -8.570 27.733 -2.532 1.00 52.88 270 GLU A CA 1
ATOM 2150 C C . GLU A 1 270 ? -8.069 28.754 -1.487 1.00 52.88 270 GLU A C 1
ATOM 2152 O O . GLU A 1 270 ? -7.884 28.408 -0.319 1.00 52.88 270 GLU A O 1
ATOM 2157 N N . GLU A 1 271 ? -7.840 30.016 -1.881 1.00 51.47 271 GLU A N 1
ATOM 2158 C CA . GLU A 1 271 ? -7.327 31.099 -1.003 1.00 51.47 271 GLU A CA 1
ATOM 2159 C C . GLU A 1 271 ? -8.167 31.335 0.269 1.00 51.47 271 GLU A C 1
ATOM 2161 O O . GLU A 1 271 ? -7.707 31.953 1.229 1.00 51.47 271 GLU A O 1
ATOM 2166 N N . SER A 1 272 ? -9.413 30.861 0.291 1.00 51.22 272 SER A N 1
ATOM 2167 C CA . SER A 1 272 ? -10.302 30.929 1.451 1.00 51.22 272 SER A CA 1
ATOM 2168 C C . SER A 1 272 ? -9.938 29.914 2.545 1.00 51.22 272 SER A C 1
ATOM 2170 O O . SER A 1 272 ? -10.188 30.171 3.723 1.00 51.22 272 SER A O 1
ATOM 2172 N N . GLU A 1 273 ? -9.325 28.781 2.186 1.00 51.78 273 GLU A N 1
ATOM 2173 C CA . GLU A 1 273 ? -8.958 27.713 3.121 1.00 51.78 273 GLU A CA 1
ATOM 2174 C C . GLU A 1 273 ? -7.569 27.910 3.738 1.00 51.78 273 GLU A C 1
ATOM 2176 O O . GLU A 1 273 ? -7.354 27.486 4.874 1.00 51.78 273 GLU A O 1
ATOM 2181 N N . SER A 1 274 ? -6.644 28.596 3.053 1.00 51.03 274 SER A N 1
ATOM 2182 C CA . SER A 1 274 ? -5.311 28.909 3.599 1.00 51.03 274 SER A CA 1
ATOM 2183 C C . SER A 1 274 ? -5.382 29.830 4.823 1.00 51.03 274 SER A C 1
ATOM 2185 O O . SER A 1 274 ? -4.634 29.636 5.776 1.00 51.03 274 SER A O 1
ATOM 2187 N N . LYS A 1 275 ? -6.356 30.750 4.860 1.00 50.50 275 LYS A N 1
ATOM 2188 C CA . LYS A 1 275 ? -6.582 31.691 5.975 1.00 50.50 275 LYS A CA 1
ATOM 2189 C C . LYS A 1 275 ? -7.042 31.042 7.285 1.00 50.50 275 LYS A C 1
ATOM 2191 O O . LYS A 1 275 ? -7.081 31.714 8.306 1.00 50.50 275 LYS A O 1
ATOM 2196 N N . ARG A 1 276 ? -7.438 29.762 7.282 1.00 49.66 276 ARG A N 1
ATOM 2197 C CA . ARG A 1 276 ? -7.842 29.039 8.507 1.00 49.66 276 ARG A CA 1
ATOM 2198 C C . ARG A 1 276 ? -6.670 28.442 9.288 1.00 49.66 276 ARG A C 1
ATOM 2200 O O . ARG A 1 276 ? -6.896 27.922 10.379 1.00 49.66 276 ARG A O 1
ATOM 2207 N N . TYR A 1 277 ? -5.470 28.464 8.713 1.00 49.22 277 TYR A N 1
ATOM 2208 C CA . TYR A 1 277 ? -4.276 27.824 9.265 1.00 49.22 277 TYR A CA 1
ATOM 2209 C C . TYR A 1 277 ? -3.138 28.814 9.583 1.00 49.22 277 TYR A C 1
ATOM 2211 O O . TYR A 1 277 ? -2.060 28.360 9.968 1.00 49.22 277 TYR A O 1
ATOM 2219 N N . GLU A 1 278 ? -3.387 30.123 9.452 1.00 40.34 278 GLU A N 1
ATOM 2220 C CA . GLU A 1 278 ? -2.615 31.199 10.105 1.00 40.34 278 GLU A CA 1
ATOM 2221 C C . GLU A 1 278 ? -3.219 31.514 11.480 1.00 40.34 278 GLU A C 1
ATOM 2223 O O . GLU A 1 278 ? -2.429 31.707 12.432 1.00 40.34 278 GLU A O 1
#